Protein AF-A0A2D2C293-F1 (afdb_monomer)

Sequence (187 aa):
MIIPPTYPVLEALVGDHFNEGIYRLEKLCKAFVASNPGWDEILKTSDKRLFHYRVVALARWVSRAQNQSNRLIQLQNRACKWWIYKSGVECPSHSALDGIAVPSEHPFWLTHSPPNAWYCDCQVYGADTPAGIRRLGGTLDKELPATWSEIDPSTGHISYLEPGFARQGHPDFKTCLGALVRGVADQ

Solvent-accessible surface area (backbone atoms only — not comparable to full-atom values): 10519 Å² total; per-residue (Å²): 137,81,81,63,90,64,49,68,59,54,50,48,55,43,66,76,30,52,86,72,39,69,72,54,40,50,53,52,51,50,54,49,37,77,76,35,88,75,37,49,83,76,44,33,73,89,42,66,66,58,22,51,51,49,52,49,51,51,29,49,39,47,50,41,56,51,52,33,53,54,46,51,52,53,44,61,76,65,62,36,57,26,33,25,36,39,48,35,84,74,35,69,76,36,51,81,49,41,17,34,32,46,51,58,85,39,72,63,56,48,39,71,33,54,45,32,41,87,63,37,59,44,48,78,45,69,26,82,44,76,68,47,31,47,75,74,56,20,34,80,85,48,74,75,60,89,52,57,84,39,58,42,87,89,78,69,37,44,49,77,40,41,92,58,12,52,62,69,34,59,69,52,72,70,53,46,55,54,31,54,75,71,50,64,66,74,116

Foldseek 3Di:
DDDDPCVVVLLVLLLVCLPVDLVVSLVVVVVVPVVDPPCCLLQVNVPPVSNSVSSNLLSLQSVFLVVLVVQLVVQVVVQFQKKFKAFDDVQPQCPLRHQAIDGPPDCLCQWPRDPQDSNGPIDMDGHHDPVRSVVVRHDPPDDRDPQQQPQDPVPRDRRSHDPQRTRSGHDDSVVSSVCSSVCVSVD

Mean predicted aligned error: 4.55 Å

Secondary structure (DSSP, 8-state):
-PPPTTHHHHHHHHHHHTTS-HHHHHHHHHHHHHHSTTTHHHH-TTSHHHHHHHHHHHHHHHHHHHHHHHHHHHHHHHT-SEEEEE--SS-GGGGGGTTBEEETTSTHHHH-SSP-STT---EEEEESSHHHHHHTT-BTT-PPPTTTT-B-TTT-PBTT--TT--TT----HHHHHHHHHTTGGG-

Organism: NCBI:txid147645

pLDDT: mean 91.11, std 7.64, range [45.03, 98.5]

Structure (mmCIF, N/CA/C/O backbone):
data_AF-A0A2D2C293-F1
#
_entry.id   AF-A0A2D2C293-F1
#
loop_
_atom_site.group_PDB
_atom_site.id
_atom_site.type_symbol
_atom_site.label_atom_id
_atom_site.label_alt_id
_atom_site.label_comp_id
_atom_site.label_asym_id
_atom_site.label_entity_id
_atom_site.label_seq_id
_atom_site.pdbx_PDB_ins_code
_atom_site.Cartn_x
_atom_site.Cartn_y
_atom_site.Cartn_z
_atom_site.occupancy
_atom_site.B_iso_or_equiv
_atom_site.auth_seq_id
_atom_site.auth_comp_id
_atom_site.auth_asym_id
_atom_site.auth_atom_id
_atom_site.pdbx_PDB_model_num
ATOM 1 N N . MET A 1 1 ? -22.901 -2.965 9.177 1.00 68.00 1 MET A N 1
ATOM 2 C CA . MET A 1 1 ? -22.081 -2.250 10.179 1.00 68.00 1 MET A CA 1
ATOM 3 C C . MET A 1 1 ? -21.787 -0.852 9.654 1.00 68.00 1 MET A C 1
ATOM 5 O O . MET A 1 1 ? -21.464 -0.733 8.478 1.00 68.00 1 MET A O 1
ATOM 9 N N . ILE A 1 2 ? -21.930 0.179 10.487 1.00 86.62 2 ILE A N 1
ATOM 10 C CA . ILE A 1 2 ? -21.677 1.578 10.115 1.00 86.62 2 ILE A CA 1
ATOM 11 C C . ILE A 1 2 ? -20.289 1.964 10.636 1.00 86.62 2 ILE A C 1
ATOM 13 O O . ILE A 1 2 ? -20.013 1.773 11.816 1.00 86.62 2 ILE A O 1
ATOM 17 N N . ILE A 1 3 ? -19.419 2.483 9.765 1.00 92.56 3 ILE A N 1
ATOM 18 C CA . ILE A 1 3 ? -18.118 3.032 10.176 1.00 92.56 3 ILE A CA 1
ATOM 19 C C . ILE A 1 3 ? -18.367 4.380 10.873 1.00 92.56 3 ILE A C 1
ATOM 21 O O . ILE A 1 3 ? -19.012 5.236 10.257 1.00 92.56 3 ILE A O 1
ATOM 25 N N . PRO A 1 4 ? -17.884 4.595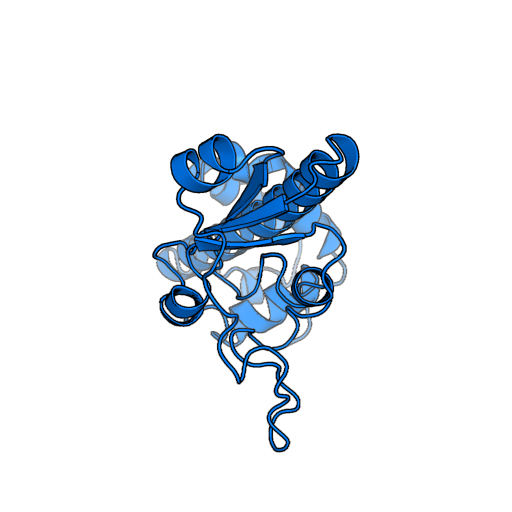 12.114 1.00 94.62 4 PRO A N 1
ATOM 26 C CA . PRO A 1 4 ? -18.068 5.855 12.823 1.00 94.62 4 PRO A CA 1
ATOM 27 C C . PRO A 1 4 ? -17.532 7.058 12.028 1.00 94.62 4 PRO A C 1
ATOM 29 O O . PRO A 1 4 ? -16.491 6.947 11.377 1.00 94.62 4 PRO A O 1
ATOM 32 N N . PRO A 1 5 ? -18.184 8.234 12.103 1.00 94.31 5 PRO A N 1
ATOM 33 C CA . PRO A 1 5 ? -17.757 9.428 11.368 1.00 94.31 5 PRO A CA 1
ATOM 34 C C . PRO A 1 5 ? -16.390 9.961 11.819 1.00 94.31 5 PRO A C 1
ATOM 36 O O . PRO A 1 5 ? -15.766 10.722 11.090 1.00 94.31 5 PRO A O 1
ATOM 39 N N . THR A 1 6 ? -15.890 9.532 12.983 1.00 95.62 6 THR A N 1
ATOM 40 C CA . THR A 1 6 ? -14.548 9.867 13.480 1.00 95.62 6 THR A CA 1
ATOM 41 C C . THR A 1 6 ? -13.425 9.051 12.827 1.00 95.62 6 THR A C 1
ATOM 43 O O . THR A 1 6 ? -12.279 9.149 13.258 1.00 95.62 6 THR A O 1
ATOM 46 N N . TYR A 1 7 ? -13.700 8.271 11.770 1.00 95.75 7 TYR A N 1
ATOM 47 C CA . TYR A 1 7 ? -12.672 7.481 11.074 1.00 95.75 7 TYR A CA 1
ATOM 48 C C . TYR A 1 7 ? -11.475 8.285 10.550 1.00 95.75 7 TYR A C 1
ATOM 50 O O . TYR A 1 7 ? -10.381 7.726 10.616 1.00 95.75 7 TYR A O 1
ATOM 58 N N . PRO A 1 8 ? -11.600 9.560 10.116 1.00 96.44 8 PRO A N 1
ATOM 59 C CA . PRO A 1 8 ? -10.432 10.324 9.681 1.00 96.44 8 PRO A CA 1
ATOM 60 C C . PRO A 1 8 ? -9.416 10.541 10.811 1.00 96.44 8 PRO A C 1
ATOM 62 O O . PRO A 1 8 ? -8.224 10.668 10.561 1.00 96.44 8 PRO A O 1
ATOM 65 N N . VAL A 1 9 ? -9.866 10.540 12.073 1.00 97.00 9 VAL A N 1
ATOM 66 C CA . VAL A 1 9 ? -8.976 10.651 13.239 1.00 97.00 9 VAL A CA 1
ATOM 67 C C . VAL A 1 9 ? -8.181 9.360 13.439 1.00 97.00 9 VAL A C 1
ATOM 69 O O . VAL A 1 9 ? -6.991 9.418 13.738 1.00 97.00 9 VAL A O 1
ATOM 72 N N . LEU A 1 10 ? -8.810 8.193 13.244 1.00 97.38 10 LEU A N 1
ATOM 73 C CA . LEU A 1 10 ? -8.093 6.915 13.278 1.00 97.38 10 LEU A CA 1
ATOM 74 C C . LEU A 1 10 ? -7.132 6.783 12.092 1.00 97.38 10 LEU A C 1
ATOM 76 O O . LEU A 1 10 ? -6.026 6.287 12.270 1.00 97.38 10 LEU A O 1
ATOM 80 N N . GLU A 1 11 ? -7.543 7.227 10.903 1.00 96.00 11 GLU A N 1
ATOM 81 C CA . GLU A 1 11 ? -6.700 7.249 9.705 1.00 96.00 11 GLU A CA 1
ATOM 82 C C . GLU A 1 11 ? -5.418 8.047 9.944 1.00 96.00 11 GLU A C 1
ATOM 84 O O . GLU A 1 11 ? -4.329 7.514 9.739 1.00 96.00 11 GLU A O 1
ATOM 89 N N . ALA A 1 12 ? -5.544 9.276 10.458 1.00 96.06 12 ALA A N 1
ATOM 90 C CA . ALA A 1 12 ? -4.403 10.108 10.826 1.00 96.06 12 ALA A CA 1
ATOM 91 C C . ALA A 1 12 ? -3.530 9.434 11.896 1.00 96.06 12 ALA A C 1
ATOM 93 O O . ALA A 1 12 ? -2.328 9.294 11.708 1.00 96.06 12 ALA A O 1
ATOM 94 N N . LEU A 1 13 ? -4.131 8.910 12.972 1.00 97.81 13 LEU A N 1
ATOM 95 C CA . LEU A 1 13 ? -3.400 8.218 14.040 1.00 97.81 13 LEU A CA 1
ATOM 96 C C . LEU A 1 13 ? -2.589 7.026 13.512 1.00 97.81 13 LEU A C 1
ATOM 98 O O . LEU A 1 13 ? -1.434 6.845 13.894 1.00 97.81 13 LEU A O 1
ATOM 102 N N . VAL A 1 14 ? -3.175 6.195 12.647 1.00 97.06 14 VAL A N 1
ATOM 103 C CA . VAL A 1 14 ? -2.458 5.062 12.046 1.00 97.06 14 VAL A CA 1
ATOM 104 C C . VAL A 1 14 ? -1.379 5.566 11.088 1.00 97.06 14 VAL A C 1
ATOM 106 O O . VAL A 1 14 ? -0.261 5.059 11.131 1.00 97.06 14 VAL A O 1
ATOM 109 N N . GLY A 1 15 ? -1.681 6.567 10.259 1.00 94.56 15 GLY A N 1
ATOM 110 C CA . GLY A 1 15 ? -0.742 7.143 9.296 1.00 94.56 15 GLY A CA 1
ATOM 111 C C . GLY A 1 15 ? 0.457 7.852 9.910 1.00 94.56 15 GLY A C 1
ATOM 112 O O . GLY A 1 15 ? 1.542 7.771 9.342 1.00 94.56 15 GLY A O 1
ATOM 113 N N . ASP A 1 16 ? 0.300 8.461 11.078 1.00 95.69 16 ASP A N 1
ATOM 114 C CA . ASP A 1 16 ? 1.385 9.165 11.762 1.00 95.69 16 ASP A CA 1
ATOM 115 C C . ASP A 1 16 ? 2.282 8.210 12.562 1.00 95.69 16 ASP A C 1
ATOM 117 O O . ASP A 1 16 ? 3.448 8.513 12.806 1.00 95.69 16 ASP A O 1
ATOM 121 N N . HIS A 1 17 ? 1.758 7.043 12.962 1.00 96.62 17 HIS A N 1
ATOM 122 C CA . HIS A 1 17 ? 2.421 6.171 13.937 1.00 96.62 17 HIS A CA 1
ATOM 123 C C . HIS A 1 17 ? 2.672 4.725 13.469 1.00 96.62 17 HIS A C 1
ATOM 125 O O . HIS A 1 17 ? 3.209 3.926 14.243 1.00 96.62 17 HIS A O 1
ATOM 131 N N . PHE A 1 18 ? 2.337 4.342 12.227 1.00 93.88 18 PHE A N 1
ATOM 132 C CA . PHE A 1 18 ? 2.549 2.963 11.737 1.00 93.88 18 PHE A CA 1
ATOM 133 C C . PHE A 1 18 ? 4.023 2.518 11.762 1.00 93.88 18 PHE A C 1
ATOM 135 O O . PHE A 1 18 ? 4.303 1.321 11.837 1.00 93.88 18 PHE A O 1
ATOM 142 N N . ASN A 1 19 ? 4.965 3.462 11.705 1.00 91.50 19 ASN A N 1
ATOM 143 C CA . ASN A 1 19 ? 6.410 3.222 11.710 1.00 91.50 19 ASN A CA 1
ATOM 144 C C . ASN A 1 19 ? 7.055 3.336 13.109 1.00 91.50 19 ASN A C 1
ATOM 146 O O . ASN A 1 19 ? 8.248 3.078 13.245 1.00 91.50 19 ASN A O 1
ATOM 150 N N . GLU A 1 20 ? 6.289 3.659 14.157 1.00 94.94 20 GLU A N 1
ATOM 151 C CA . GLU A 1 20 ? 6.792 3.814 15.535 1.00 94.94 20 GLU A CA 1
ATOM 152 C C . GLU A 1 20 ? 6.763 2.506 16.354 1.00 94.94 20 GLU A C 1
ATOM 154 O O . GLU A 1 20 ? 7.055 2.491 17.554 1.00 94.94 20 GLU A O 1
ATOM 159 N N . GLY A 1 21 ? 6.408 1.392 15.708 1.00 94.50 21 GLY A N 1
ATOM 160 C CA . GLY A 1 21 ? 6.330 0.059 16.301 1.00 94.50 21 GLY A CA 1
ATOM 161 C C . GLY A 1 21 ? 4.909 -0.351 16.699 1.00 94.50 21 GLY A C 1
ATOM 162 O O . GLY A 1 21 ? 4.137 0.420 17.271 1.00 94.50 21 GLY A O 1
ATOM 163 N N . ILE A 1 22 ? 4.572 -1.620 16.439 1.00 96.19 22 ILE A N 1
ATOM 164 C CA . ILE A 1 22 ? 3.189 -2.114 16.542 1.00 96.19 22 ILE A CA 1
ATOM 165 C C . ILE A 1 22 ? 2.601 -1.999 17.953 1.00 96.19 22 ILE A C 1
ATOM 167 O O . ILE A 1 22 ? 1.447 -1.619 18.108 1.00 96.19 22 ILE A O 1
ATOM 171 N N . TYR A 1 23 ? 3.400 -2.243 18.995 1.00 96.62 23 TYR A N 1
ATOM 172 C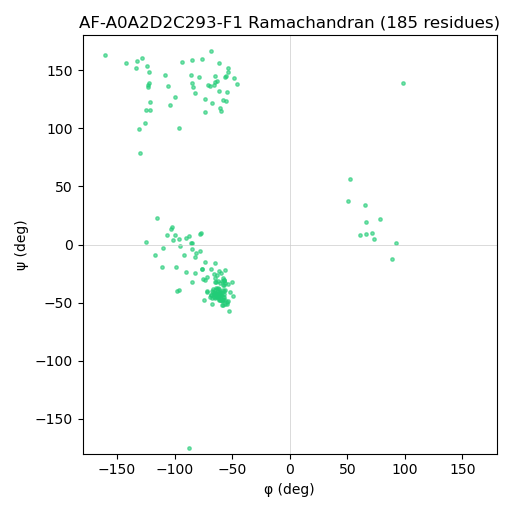 CA . TYR A 1 23 ? 2.945 -2.136 20.385 1.00 96.62 23 TYR A CA 1
ATOM 173 C C . TYR A 1 23 ? 2.546 -0.702 20.761 1.00 96.62 23 TYR A C 1
ATOM 175 O O . TYR A 1 23 ? 1.580 -0.478 21.496 1.00 96.62 23 TYR A O 1
ATOM 183 N N . ARG A 1 24 ? 3.280 0.289 20.245 1.00 97.75 24 ARG A N 1
ATOM 184 C CA . ARG A 1 24 ? 2.963 1.699 20.467 1.00 97.75 24 ARG A CA 1
ATOM 185 C C . ARG A 1 24 ? 1.677 2.077 19.744 1.00 97.75 24 ARG A C 1
ATOM 187 O O . ARG A 1 24 ? 0.800 2.669 20.372 1.00 97.75 24 ARG A O 1
ATOM 194 N N . LEU A 1 25 ? 1.530 1.660 18.488 1.00 98.19 25 LEU A N 1
ATOM 195 C CA . LEU A 1 25 ? 0.302 1.874 17.729 1.00 98.19 25 LEU A CA 1
ATOM 196 C C . LEU A 1 25 ? -0.911 1.219 18.409 1.00 98.19 25 LEU A C 1
ATOM 198 O O . LEU A 1 25 ? -1.944 1.858 18.569 1.00 98.19 25 LEU A O 1
ATOM 202 N N . GLU A 1 26 ? -0.782 -0.011 18.905 1.00 98.38 26 GLU A N 1
ATOM 203 C CA . GLU A 1 26 ? -1.831 -0.677 19.683 1.00 98.38 26 GLU A CA 1
ATOM 204 C C . GLU A 1 26 ? -2.252 0.120 20.924 1.00 98.38 26 GLU A C 1
ATOM 206 O O . GLU A 1 26 ? -3.444 0.229 21.222 1.00 98.38 26 GLU A O 1
ATOM 211 N N . LYS A 1 27 ? -1.292 0.694 21.660 1.00 98.38 27 LYS A N 1
ATOM 212 C CA . LYS A 1 27 ? -1.588 1.537 22.826 1.00 98.38 27 LYS A CA 1
ATOM 213 C C . LYS A 1 27 ? -2.380 2.784 22.424 1.00 98.38 27 LYS A C 1
ATOM 215 O O . LYS A 1 27 ? -3.343 3.131 23.108 1.00 98.38 27 LYS A O 1
ATOM 220 N N . LEU A 1 28 ? -2.000 3.428 21.321 1.00 98.50 28 LEU A N 1
ATOM 221 C CA . LEU A 1 28 ? -2.695 4.599 20.783 1.00 98.50 28 LEU A CA 1
ATOM 222 C C . LEU A 1 28 ? -4.107 4.242 20.304 1.00 98.50 28 LEU A C 1
ATOM 224 O O . LEU A 1 28 ? -5.063 4.914 20.681 1.00 98.50 28 LEU A O 1
ATOM 228 N N . CYS A 1 29 ? -4.267 3.134 19.579 1.00 98.25 29 CYS A N 1
ATOM 229 C CA . CYS A 1 29 ? -5.569 2.627 19.150 1.00 98.25 29 CYS A CA 1
ATOM 230 C C . CYS A 1 29 ? -6.486 2.301 20.341 1.00 98.25 29 CYS A C 1
ATOM 232 O O . CYS A 1 29 ? -7.669 2.622 20.301 1.00 98.25 29 CYS A O 1
ATOM 234 N N . LYS A 1 30 ? -5.964 1.720 21.431 1.00 98.25 30 LYS A N 1
ATOM 235 C CA . LYS A 1 30 ? -6.749 1.489 22.661 1.00 98.25 30 LYS A CA 1
ATOM 236 C C . LYS A 1 30 ? -7.224 2.792 23.297 1.00 98.25 30 LYS A C 1
ATOM 238 O O . LYS A 1 30 ? -8.391 2.891 23.667 1.00 98.25 30 LYS A O 1
ATOM 243 N N . ALA A 1 31 ? -6.341 3.786 23.411 1.00 98.25 31 ALA A N 1
ATOM 244 C CA . ALA A 1 31 ? -6.710 5.103 23.927 1.00 98.25 31 ALA A CA 1
ATOM 245 C C . ALA A 1 31 ? -7.774 5.769 23.039 1.00 98.25 31 ALA A C 1
ATOM 247 O O . ALA A 1 31 ? -8.766 6.288 23.544 1.00 98.25 31 ALA A O 1
ATOM 248 N N . PHE A 1 32 ? -7.616 5.669 21.718 1.00 98.31 32 PHE A N 1
ATOM 249 C CA . PHE A 1 32 ? -8.592 6.152 20.752 1.00 98.31 32 PHE A CA 1
ATOM 250 C C . PHE A 1 32 ? -9.963 5.483 20.929 1.00 98.31 32 PHE A C 1
ATOM 252 O O . PHE A 1 32 ? -10.962 6.191 21.026 1.00 98.31 32 PHE A O 1
ATOM 259 N N . VAL A 1 33 ? -10.024 4.150 21.038 1.00 97.88 33 VAL A N 1
ATOM 260 C CA . VAL A 1 33 ? -11.284 3.415 21.263 1.00 97.88 33 VAL A CA 1
ATOM 261 C C . VAL A 1 33 ? -11.951 3.842 22.572 1.00 97.88 33 VAL A C 1
ATOM 263 O O . VAL A 1 33 ? -13.158 4.061 22.591 1.00 97.88 33 VAL A O 1
ATOM 266 N N . ALA A 1 34 ? -11.181 4.024 23.650 1.00 97.00 34 ALA A N 1
ATOM 267 C CA . ALA A 1 34 ? -11.715 4.468 24.939 1.00 97.00 34 ALA A CA 1
ATOM 268 C C . ALA A 1 34 ? -12.348 5.872 24.874 1.00 97.00 34 ALA A C 1
ATOM 270 O O . ALA A 1 34 ? -13.306 6.150 25.593 1.00 97.00 34 ALA A O 1
ATOM 271 N N . SER A 1 35 ? -11.836 6.749 24.005 1.00 97.00 35 SER A N 1
ATOM 272 C CA . SER A 1 35 ? -12.346 8.112 23.810 1.00 97.00 35 SER A CA 1
ATOM 273 C C . SER A 1 35 ? -13.404 8.243 22.708 1.00 97.00 35 SER A C 1
ATOM 275 O O . SER A 1 35 ? -14.009 9.305 22.587 1.00 97.00 35 SER A O 1
ATOM 277 N N . ASN A 1 36 ? -13.644 7.202 21.902 1.00 96.19 36 ASN A N 1
ATOM 278 C CA . ASN A 1 36 ? -14.542 7.260 20.747 1.00 96.19 36 ASN A CA 1
ATOM 279 C C . ASN A 1 36 ? -15.537 6.078 20.759 1.00 96.19 36 ASN A C 1
ATOM 281 O O . ASN A 1 36 ? -15.196 4.976 20.316 1.00 96.19 36 ASN A O 1
ATOM 285 N N . PRO A 1 37 ? -16.788 6.288 21.216 1.00 92.31 37 PRO A N 1
ATOM 286 C CA . PRO A 1 37 ? -17.818 5.251 21.224 1.00 92.31 37 PRO A CA 1
ATOM 287 C C . PRO A 1 37 ? -18.061 4.619 19.844 1.00 92.31 37 PRO A C 1
ATOM 289 O O . PRO A 1 37 ? -18.004 5.289 18.814 1.00 92.31 37 PRO A O 1
ATOM 292 N N . GLY A 1 38 ? -18.356 3.317 19.828 1.00 92.56 38 GLY A N 1
ATOM 293 C CA . GLY A 1 38 ? -18.641 2.546 18.609 1.00 92.56 38 GLY A CA 1
ATOM 294 C C . GLY A 1 38 ? -17.415 1.925 17.927 1.00 92.56 38 GLY A C 1
ATOM 295 O O . GLY A 1 38 ? -17.575 1.032 17.098 1.00 92.56 38 GLY A O 1
ATOM 296 N N . TRP A 1 39 ? -16.192 2.317 18.299 1.00 96.00 39 TRP A N 1
ATOM 297 C CA . TRP A 1 39 ? -14.977 1.751 17.702 1.00 96.00 39 TRP A CA 1
ATOM 298 C C . TRP A 1 39 ? -14.610 0.359 18.195 1.00 96.00 39 TRP A C 1
ATOM 300 O O . TRP A 1 39 ? -13.911 -0.362 17.484 1.00 96.00 39 TRP A O 1
ATOM 310 N N . ASP A 1 40 ? -15.103 -0.061 19.358 1.00 94.94 40 ASP A N 1
ATOM 311 C CA . ASP A 1 40 ? -14.835 -1.414 19.849 1.00 94.94 40 ASP A CA 1
ATOM 312 C C . ASP A 1 40 ? -15.484 -2.495 18.964 1.00 94.94 40 ASP A C 1
ATOM 314 O O . ASP A 1 40 ? -14.936 -3.580 18.803 1.00 94.94 40 ASP A O 1
ATOM 318 N N . GLU A 1 41 ? -16.567 -2.177 18.247 1.00 92.31 41 GLU A N 1
ATOM 319 C CA . GLU A 1 41 ? -17.137 -3.085 17.241 1.00 92.31 41 GLU A CA 1
ATOM 320 C C . GLU A 1 41 ? -16.191 -3.325 16.052 1.00 92.31 41 GLU A C 1
ATOM 322 O O . GLU A 1 41 ? -16.187 -4.401 15.443 1.00 92.31 41 GLU A O 1
ATOM 327 N N . ILE A 1 42 ? -15.339 -2.342 15.754 1.00 94.25 42 ILE A N 1
ATOM 328 C CA . ILE A 1 42 ? -14.401 -2.374 14.631 1.00 94.25 42 ILE A CA 1
ATOM 329 C C . ILE A 1 42 ? -13.017 -2.829 15.056 1.00 94.25 42 ILE A C 1
ATOM 331 O O . ILE A 1 42 ? -12.402 -3.567 14.307 1.00 94.25 42 ILE A O 1
ATOM 335 N N . LEU A 1 43 ? -12.495 -2.445 16.217 1.00 95.56 43 LEU A N 1
ATOM 336 C CA . LEU A 1 43 ? -11.148 -2.852 16.635 1.00 95.56 43 LEU A CA 1
ATOM 337 C C . LEU A 1 43 ? -11.155 -4.035 17.607 1.00 95.56 43 LEU A C 1
ATOM 339 O O . LEU A 1 43 ? -10.155 -4.739 17.671 1.00 95.56 43 LEU A O 1
ATOM 343 N N . LYS A 1 44 ? -12.278 -4.320 18.278 1.00 95.44 44 LYS A N 1
ATOM 344 C CA . LYS A 1 44 ? -12.469 -5.464 19.188 1.00 95.44 44 LYS A CA 1
ATOM 345 C C . LYS A 1 44 ? -11.382 -5.543 20.256 1.00 95.44 44 LYS A C 1
ATOM 347 O O . LYS A 1 44 ? -10.712 -6.559 20.397 1.00 95.44 44 LYS A O 1
ATOM 352 N N . THR A 1 45 ? -11.210 -4.467 21.025 1.00 96.25 45 THR A N 1
ATOM 353 C CA . THR A 1 45 ? -10.124 -4.328 22.012 1.00 96.25 45 THR A CA 1
ATOM 354 C C . THR A 1 45 ? -10.159 -5.383 23.120 1.00 96.25 45 THR A C 1
ATOM 356 O O . THR A 1 45 ? -9.114 -5.674 23.709 1.00 96.25 45 THR A O 1
ATOM 359 N N . SER A 1 46 ? -11.325 -5.987 23.376 1.00 94.94 46 SER A N 1
ATOM 360 C CA . SER A 1 46 ? -11.496 -7.107 24.307 1.00 94.94 46 SER A CA 1
ATOM 361 C C . SER A 1 46 ? -10.910 -8.430 23.794 1.00 94.94 46 SER A C 1
ATOM 363 O O . SER A 1 46 ? -10.504 -9.267 24.597 1.00 94.94 46 SER A O 1
ATOM 365 N N . ASP A 1 47 ? -10.838 -8.632 22.474 1.00 96.44 47 ASP A N 1
ATOM 366 C CA . ASP A 1 47 ? -10.188 -9.787 21.855 1.00 96.44 47 ASP A CA 1
ATOM 367 C C . ASP A 1 47 ? -8.761 -9.406 21.461 1.00 96.44 47 ASP A C 1
ATOM 369 O O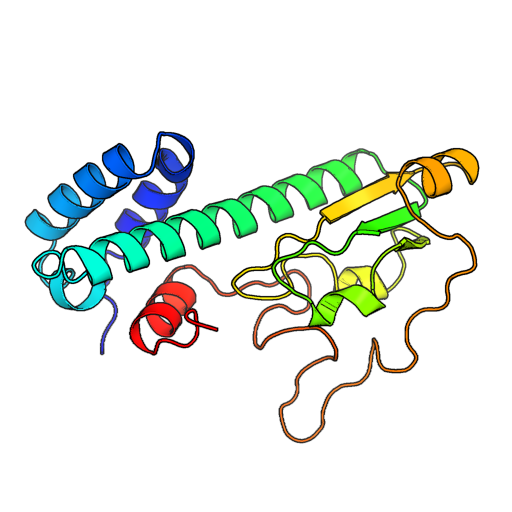 . ASP A 1 47 ? -8.512 -8.788 20.428 1.00 96.44 47 ASP A O 1
ATOM 373 N N . LYS A 1 48 ? -7.790 -9.806 22.287 1.00 95.56 48 LYS A N 1
ATOM 374 C CA . LYS A 1 48 ? -6.377 -9.466 22.077 1.00 95.56 48 LYS A CA 1
ATOM 375 C C . LYS A 1 48 ? -5.855 -9.899 20.701 1.00 95.56 48 LYS A C 1
ATOM 377 O O . LYS A 1 48 ? -5.051 -9.173 20.118 1.00 95.56 48 LYS A O 1
ATOM 382 N N . ARG A 1 49 ? -6.262 -11.072 20.201 1.00 95.31 49 ARG A N 1
ATOM 383 C CA . ARG A 1 49 ? -5.751 -11.612 18.933 1.00 95.31 49 ARG A CA 1
ATOM 384 C C . ARG A 1 49 ? -6.352 -10.849 17.762 1.00 95.31 49 ARG A C 1
ATOM 386 O O . ARG A 1 49 ? -5.611 -10.429 16.876 1.00 95.31 49 ARG A O 1
ATOM 393 N N . LEU A 1 50 ? -7.668 -10.652 17.779 1.00 93.94 50 LEU A N 1
ATOM 394 C CA . LEU A 1 50 ? -8.366 -9.924 16.726 1.00 93.94 50 LEU A CA 1
ATOM 395 C C . LEU A 1 50 ? -7.965 -8.447 16.706 1.00 93.94 50 LEU A C 1
ATOM 397 O O . LEU A 1 50 ? -7.715 -7.901 15.637 1.00 93.94 50 LEU A O 1
ATOM 401 N N . PHE A 1 51 ? -7.819 -7.821 17.873 1.00 96.50 51 PHE A N 1
ATOM 402 C CA . PHE A 1 51 ? -7.324 -6.453 17.991 1.00 96.50 51 PHE A CA 1
ATOM 403 C C . PHE A 1 51 ? -5.927 -6.294 17.389 1.00 96.50 51 PHE A C 1
ATOM 405 O O . PHE A 1 51 ? -5.730 -5.433 16.534 1.00 96.50 51 PHE A O 1
ATOM 412 N N . HIS A 1 52 ? -4.978 -7.150 17.785 1.00 96.19 52 HIS A N 1
ATOM 413 C CA . HIS A 1 52 ? -3.621 -7.140 17.233 1.00 96.19 52 HIS A CA 1
ATOM 414 C C . HIS A 1 52 ? -3.645 -7.258 15.709 1.00 96.19 52 HIS A C 1
ATOM 416 O O . HIS A 1 52 ? -3.077 -6.427 15.003 1.00 96.19 52 HIS A O 1
ATOM 422 N N . TYR A 1 53 ? -4.361 -8.265 15.206 1.00 93.69 53 TYR A N 1
ATOM 423 C CA . TYR A 1 53 ? -4.518 -8.494 13.777 1.00 93.69 53 TYR A CA 1
ATOM 424 C C . TYR A 1 53 ? -5.052 -7.253 13.050 1.00 93.69 53 TYR A C 1
ATOM 426 O O . TYR A 1 53 ? -4.460 -6.807 12.070 1.00 93.69 53 TYR A O 1
ATOM 434 N N . ARG A 1 54 ? -6.125 -6.645 13.566 1.00 94.62 54 ARG A N 1
ATOM 435 C CA . ARG A 1 54 ? -6.760 -5.470 12.959 1.00 94.62 54 ARG A CA 1
ATOM 436 C C . ARG A 1 54 ? -5.844 -4.253 12.942 1.00 94.62 54 ARG A C 1
ATOM 438 O O . ARG A 1 54 ? -5.769 -3.565 11.928 1.00 94.62 54 ARG A O 1
ATOM 445 N N . VAL A 1 55 ? -5.105 -4.009 14.022 1.00 95.88 55 VAL A N 1
ATOM 446 C CA . VAL A 1 55 ? -4.121 -2.918 14.069 1.00 95.88 55 VAL A CA 1
ATOM 447 C C . VAL A 1 55 ? -2.974 -3.172 13.087 1.00 95.88 55 VAL A C 1
ATOM 449 O O . VAL A 1 55 ? -2.586 -2.257 12.364 1.00 95.88 55 VAL A O 1
ATOM 452 N N . VAL A 1 56 ? -2.469 -4.407 12.998 1.00 93.75 56 VAL A N 1
ATOM 453 C CA . VAL A 1 56 ? -1.435 -4.786 12.020 1.00 93.75 56 VAL A CA 1
ATOM 454 C C . VAL A 1 56 ? -1.933 -4.607 10.588 1.00 93.75 56 VAL A C 1
ATOM 456 O O . VAL A 1 56 ? -1.201 -4.060 9.765 1.00 93.75 56 VAL A O 1
ATOM 459 N N . ALA A 1 57 ? -3.159 -5.030 10.281 1.00 91.62 57 ALA A N 1
ATOM 460 C CA . ALA A 1 57 ? -3.746 -4.890 8.953 1.00 91.62 57 ALA A CA 1
ATOM 461 C C . ALA A 1 57 ? -3.860 -3.415 8.540 1.00 91.62 57 ALA A C 1
ATOM 463 O O . ALA A 1 57 ? -3.410 -3.053 7.454 1.00 91.62 57 ALA A O 1
ATOM 464 N N . LEU A 1 58 ? -4.360 -2.547 9.429 1.00 93.19 58 LEU A N 1
ATOM 465 C CA . LEU A 1 58 ? -4.439 -1.103 9.177 1.00 93.19 58 LEU A CA 1
ATOM 466 C C . LEU A 1 58 ? -3.054 -0.468 9.009 1.00 93.19 58 LEU A C 1
ATOM 468 O O . LEU A 1 58 ? -2.840 0.308 8.080 1.00 93.19 58 LEU A O 1
ATOM 472 N N . ALA A 1 59 ? -2.097 -0.819 9.870 1.00 93.38 59 ALA A N 1
ATOM 473 C CA . ALA A 1 59 ? -0.731 -0.310 9.783 1.00 93.38 59 ALA A CA 1
ATOM 474 C C . ALA A 1 59 ? -0.056 -0.718 8.467 1.00 93.38 59 ALA A C 1
ATOM 476 O O . ALA A 1 59 ? 0.577 0.105 7.806 1.00 93.38 59 ALA A O 1
ATOM 477 N N . ARG A 1 60 ? -0.207 -1.987 8.067 1.00 90.00 60 ARG A N 1
ATOM 478 C CA . ARG A 1 60 ? 0.298 -2.499 6.789 1.00 90.00 60 ARG A CA 1
ATOM 479 C C . ARG A 1 60 ? -0.353 -1.768 5.625 1.00 90.00 60 ARG A C 1
ATOM 481 O O . ARG A 1 60 ? 0.376 -1.300 4.759 1.00 90.00 60 ARG A O 1
ATOM 488 N N . TRP A 1 61 ? -1.677 -1.623 5.635 1.00 88.88 61 TRP A N 1
ATOM 489 C CA . TRP A 1 61 ? -2.416 -0.907 4.599 1.00 88.88 61 TRP A CA 1
ATOM 490 C C . TRP A 1 61 ? -1.865 0.502 4.375 1.00 88.88 61 TRP A C 1
ATOM 492 O O . TRP A 1 61 ? -1.409 0.829 3.279 1.00 88.88 61 TRP A O 1
ATOM 502 N N . VAL A 1 62 ? -1.841 1.309 5.439 1.00 89.62 62 VAL A N 1
ATOM 503 C CA . VAL A 1 62 ? -1.405 2.706 5.360 1.00 89.62 62 VAL A CA 1
ATOM 504 C C . VAL A 1 62 ? 0.064 2.798 4.959 1.00 89.62 62 VAL A C 1
ATOM 506 O O . VAL A 1 62 ? 0.406 3.579 4.074 1.00 89.62 62 VAL A O 1
ATOM 509 N N . SER A 1 63 ? 0.917 1.935 5.517 1.00 88.94 63 SER A N 1
ATOM 510 C CA . SER A 1 63 ? 2.324 1.842 5.125 1.00 88.94 63 SER A CA 1
ATOM 511 C C . SER A 1 63 ? 2.485 1.573 3.628 1.00 88.94 63 SER A C 1
ATOM 513 O O . SER A 1 63 ? 3.258 2.256 2.959 1.00 88.94 63 SER A O 1
ATOM 515 N N . ARG A 1 64 ? 1.757 0.601 3.062 1.00 86.75 64 ARG A N 1
ATOM 516 C CA . ARG A 1 64 ? 1.851 0.271 1.631 1.00 86.75 64 ARG A CA 1
ATOM 517 C C . ARG A 1 64 ? 1.315 1.407 0.767 1.00 86.75 64 ARG A C 1
ATOM 519 O O . ARG A 1 64 ? 2.040 1.866 -0.109 1.00 86.75 64 ARG A O 1
ATOM 526 N N . ALA A 1 65 ? 0.113 1.901 1.048 1.00 84.44 65 ALA A N 1
ATOM 527 C CA . ALA A 1 65 ? -0.497 3.009 0.316 1.00 84.44 65 ALA A CA 1
ATOM 528 C C . ALA A 1 65 ? 0.422 4.246 0.265 1.00 84.44 65 ALA A C 1
ATOM 530 O O . ALA A 1 65 ? 0.711 4.772 -0.814 1.00 84.44 65 ALA A O 1
ATOM 531 N N . GLN A 1 66 ? 0.966 4.660 1.415 1.00 85.56 66 GLN A N 1
ATOM 532 C CA . GLN A 1 66 ? 1.872 5.807 1.495 1.00 85.56 66 GLN A CA 1
ATOM 533 C C . GLN A 1 66 ? 3.212 5.541 0.800 1.00 85.56 66 GLN A C 1
ATOM 535 O O . GLN A 1 66 ? 3.679 6.376 0.025 1.00 85.56 66 GLN A O 1
ATOM 540 N N . ASN A 1 67 ? 3.838 4.383 1.038 1.00 87.38 67 ASN A N 1
ATOM 541 C CA . ASN A 1 67 ? 5.137 4.062 0.443 1.00 87.38 67 ASN A CA 1
ATOM 542 C C . ASN A 1 67 ? 5.070 4.016 -1.085 1.00 87.38 67 ASN A C 1
ATOM 544 O O . ASN A 1 67 ? 5.975 4.528 -1.744 1.00 87.38 67 ASN A O 1
ATOM 548 N N . GLN A 1 68 ? 4.006 3.444 -1.649 1.00 86.75 68 GLN A N 1
ATOM 549 C CA . GLN A 1 68 ? 3.840 3.367 -3.099 1.00 86.75 68 GLN A CA 1
ATOM 550 C C . GLN A 1 68 ? 3.512 4.720 -3.721 1.00 86.75 68 GLN A C 1
ATOM 552 O O . GLN A 1 68 ? 4.114 5.075 -4.733 1.00 86.75 68 GLN A O 1
ATOM 557 N N . SER A 1 69 ? 2.653 5.519 -3.079 1.00 85.19 69 SER A N 1
ATOM 558 C CA . SER A 1 69 ? 2.379 6.892 -3.520 1.00 85.19 69 SER A CA 1
ATOM 559 C C . SER A 1 69 ? 3.663 7.726 -3.556 1.00 85.19 69 SER A C 1
ATOM 561 O O . SER A 1 69 ? 3.996 8.342 -4.569 1.00 85.19 69 SER A O 1
ATOM 563 N N . ASN A 1 70 ? 4.461 7.661 -2.486 1.00 89.44 70 ASN A N 1
ATOM 564 C CA . ASN A 1 70 ? 5.756 8.336 -2.420 1.00 89.44 70 ASN A CA 1
ATOM 565 C C . ASN A 1 70 ? 6.735 7.801 -3.469 1.00 89.44 70 ASN A C 1
ATOM 567 O O . ASN A 1 70 ? 7.503 8.565 -4.057 1.00 89.44 70 ASN A O 1
ATOM 571 N N . ARG A 1 71 ? 6.721 6.489 -3.724 1.00 91.06 71 ARG A N 1
ATOM 572 C CA . ARG A 1 71 ? 7.584 5.874 -4.729 1.00 91.06 71 ARG A CA 1
ATOM 573 C C . ARG A 1 71 ? 7.231 6.329 -6.141 1.00 91.06 71 ARG A C 1
ATOM 575 O O . ARG A 1 71 ? 8.141 6.635 -6.909 1.00 91.06 71 ARG A O 1
ATOM 582 N N . LEU A 1 72 ? 5.948 6.409 -6.474 1.00 88.75 72 LEU A N 1
ATOM 583 C CA . LEU A 1 72 ? 5.488 6.911 -7.764 1.00 88.75 72 LEU A CA 1
ATOM 584 C C . LEU A 1 72 ? 5.961 8.354 -7.990 1.00 88.75 72 LEU A C 1
ATOM 586 O O . LEU A 1 72 ? 6.562 8.638 -9.025 1.00 88.75 72 LEU A O 1
ATOM 590 N N . ILE A 1 73 ? 5.817 9.221 -6.981 1.00 90.50 73 ILE A N 1
ATOM 591 C CA . ILE A 1 73 ? 6.324 10.603 -7.019 1.00 90.50 73 ILE A CA 1
ATOM 592 C C . ILE A 1 73 ? 7.843 10.627 -7.254 1.00 90.50 73 ILE A C 1
ATOM 594 O O . ILE A 1 73 ? 8.333 11.380 -8.094 1.00 90.50 73 ILE A O 1
ATOM 598 N N . GLN A 1 74 ? 8.615 9.781 -6.560 1.00 92.50 74 GLN A N 1
ATOM 599 C CA . GLN A 1 74 ? 10.068 9.689 -6.772 1.00 92.50 74 GLN A CA 1
ATOM 600 C C . GLN A 1 74 ? 10.427 9.282 -8.208 1.00 92.50 74 GLN A C 1
ATOM 602 O O . GLN A 1 74 ? 11.382 9.814 -8.774 1.00 92.50 74 GLN A O 1
ATOM 607 N N . LEU A 1 75 ? 9.698 8.327 -8.790 1.00 92.94 75 LEU A N 1
ATOM 608 C CA . LEU A 1 75 ? 9.942 7.848 -10.151 1.00 92.94 75 LEU A CA 1
ATOM 609 C C . LEU A 1 75 ? 9.613 8.915 -11.195 1.00 92.94 75 LEU A C 1
ATOM 611 O O . LEU A 1 75 ? 10.413 9.127 -12.107 1.00 92.94 75 LEU A O 1
ATOM 615 N N . GLN A 1 76 ? 8.489 9.612 -11.020 1.00 90.50 76 GLN A N 1
ATOM 616 C CA . GLN A 1 76 ? 8.080 10.738 -11.860 1.00 90.50 76 GLN A CA 1
ATOM 617 C C . GLN A 1 76 ? 9.108 11.873 -11.797 1.00 90.50 76 GLN A C 1
ATOM 619 O O . GLN A 1 76 ? 9.584 12.326 -12.833 1.00 90.50 76 GLN A O 1
ATOM 624 N N . ASN A 1 77 ? 9.546 12.255 -10.593 1.00 94.31 77 ASN A N 1
ATOM 625 C CA . ASN A 1 77 ? 10.555 13.303 -10.404 1.00 94.31 77 ASN A CA 1
ATOM 626 C C . ASN A 1 77 ? 11.919 12.938 -11.001 1.00 94.31 77 ASN A C 1
ATOM 628 O O . ASN A 1 77 ? 12.656 13.813 -11.449 1.00 94.31 77 ASN A O 1
ATOM 632 N N . ARG A 1 78 ? 12.279 11.650 -10.994 1.00 92.75 78 ARG A N 1
ATOM 633 C CA . ARG A 1 78 ? 13.541 11.177 -11.574 1.00 92.75 78 ARG A CA 1
ATOM 634 C C . ARG A 1 78 ? 13.502 11.120 -13.105 1.00 92.75 78 ARG A C 1
ATOM 636 O O . ARG A 1 78 ? 14.568 11.112 -13.712 1.00 92.75 78 ARG A O 1
ATOM 643 N N . ALA A 1 79 ? 12.312 11.062 -13.708 1.00 92.44 79 ALA A N 1
ATOM 644 C CA . ALA A 1 79 ? 12.099 11.006 -15.156 1.00 92.44 79 ALA A CA 1
ATOM 645 C C . ALA A 1 79 ? 12.925 9.910 -15.870 1.00 92.44 79 ALA A C 1
ATOM 647 O O . ALA A 1 79 ? 13.424 10.107 -16.979 1.00 92.44 79 ALA A O 1
ATOM 648 N N . CYS A 1 80 ? 13.094 8.747 -15.225 1.00 94.38 80 CYS A N 1
ATOM 649 C CA . CYS A 1 80 ? 13.791 7.613 -15.837 1.00 94.38 80 CYS A CA 1
ATOM 650 C C . CYS A 1 80 ? 13.026 7.082 -17.052 1.00 94.38 80 CYS A C 1
ATOM 652 O O . CYS A 1 80 ? 11.812 6.907 -16.979 1.00 94.38 80 CYS A O 1
ATOM 654 N N . LYS A 1 81 ? 13.752 6.714 -18.114 1.00 95.75 81 LYS A N 1
ATOM 655 C CA . LYS A 1 81 ? 13.165 6.216 -19.374 1.00 95.75 81 LYS A CA 1
ATOM 656 C C . LYS A 1 81 ? 12.371 4.919 -19.215 1.00 95.75 81 LYS A C 1
ATOM 658 O O . LYS A 1 81 ? 11.366 4.730 -19.893 1.00 95.75 81 LYS A O 1
ATOM 663 N N . TRP A 1 82 ? 12.844 4.017 -18.358 1.00 97.12 82 TRP A N 1
ATOM 664 C CA . TRP A 1 82 ? 12.262 2.695 -18.143 1.00 97.12 82 TRP A CA 1
ATOM 665 C C . TRP A 1 82 ? 11.894 2.512 -16.688 1.00 97.12 82 TRP A C 1
ATOM 667 O O . TRP A 1 82 ? 12.687 2.833 -15.795 1.00 97.12 82 TRP A O 1
ATOM 677 N N . TRP A 1 83 ? 10.722 1.936 -16.460 1.00 97.31 83 TRP A N 1
ATOM 678 C CA . TRP A 1 83 ? 10.319 1.457 -15.149 1.00 97.31 83 TRP A CA 1
ATOM 679 C C . TRP A 1 83 ? 10.334 -0.070 -15.142 1.00 97.31 83 TRP A C 1
ATOM 681 O O . TRP A 1 83 ? 10.082 -0.709 -16.162 1.00 97.31 83 TRP A O 1
ATOM 691 N N . ILE A 1 84 ? 10.691 -0.646 -13.998 1.00 97.69 84 ILE A N 1
ATOM 692 C CA . ILE A 1 84 ? 10.843 -2.083 -13.793 1.00 97.69 84 ILE A CA 1
ATOM 693 C C . ILE A 1 84 ? 9.904 -2.507 -12.674 1.00 97.69 84 ILE A C 1
ATOM 695 O O . ILE A 1 84 ? 10.027 -1.995 -11.559 1.00 97.69 84 ILE A O 1
ATOM 699 N N . TYR A 1 85 ? 9.007 -3.448 -12.961 1.00 96.69 85 TYR A N 1
ATOM 700 C CA . TYR A 1 85 ? 8.129 -4.061 -11.970 1.00 96.69 85 TYR A CA 1
ATOM 701 C C . TYR A 1 85 ? 8.891 -5.165 -11.242 1.00 96.69 85 TYR A C 1
ATOM 703 O O . TYR A 1 85 ? 9.488 -6.031 -11.879 1.00 96.69 85 TYR A O 1
ATOM 711 N N . LYS A 1 86 ? 8.862 -5.166 -9.912 1.00 96.25 86 LYS A N 1
ATOM 712 C CA . LYS A 1 86 ? 9.393 -6.254 -9.090 1.00 96.25 86 LYS A CA 1
ATOM 713 C C . LYS A 1 86 ? 8.288 -6.814 -8.218 1.00 96.25 86 LYS A C 1
ATOM 715 O O . LYS A 1 86 ? 7.752 -6.102 -7.371 1.00 96.25 86 LYS A O 1
ATOM 720 N N . SER A 1 87 ? 7.935 -8.077 -8.439 1.00 95.00 87 SER A N 1
ATOM 721 C CA . SER A 1 87 ? 6.937 -8.745 -7.612 1.00 95.00 87 SER A CA 1
ATOM 722 C C . SER A 1 87 ? 7.517 -9.006 -6.229 1.00 95.00 87 SER A C 1
ATOM 724 O O . SER A 1 87 ? 8.665 -9.440 -6.112 1.00 95.00 87 SER A O 1
ATOM 726 N N . GLY A 1 88 ? 6.726 -8.763 -5.192 1.00 91.06 88 GLY A N 1
ATOM 727 C CA . GLY A 1 88 ? 7.070 -9.214 -3.854 1.00 91.06 88 GLY A CA 1
ATOM 728 C C . GLY A 1 88 ? 6.574 -10.636 -3.586 1.00 91.06 88 GLY A C 1
ATOM 729 O O . GLY A 1 88 ? 6.085 -11.320 -4.490 1.00 91.06 88 GLY A O 1
ATOM 730 N N . VAL A 1 89 ? 6.759 -11.101 -2.355 1.00 86.81 89 VAL A N 1
ATOM 731 C CA . VAL A 1 89 ? 6.498 -12.498 -1.963 1.00 86.81 89 VAL A CA 1
ATOM 732 C C . VAL A 1 89 ? 5.069 -12.711 -1.473 1.00 86.81 89 VAL A C 1
ATOM 734 O O . VAL A 1 89 ? 4.552 -13.820 -1.569 1.00 86.81 89 VAL A O 1
ATOM 737 N N . GLU A 1 90 ? 4.421 -11.648 -0.994 1.00 83.88 90 GLU A N 1
ATOM 738 C CA . GLU A 1 90 ? 3.082 -11.695 -0.393 1.00 83.88 90 GLU A CA 1
ATOM 739 C C . GLU A 1 90 ? 1.959 -11.698 -1.449 1.00 83.88 90 GLU A C 1
ATOM 741 O O . GLU A 1 90 ? 0.793 -11.881 -1.118 1.00 83.88 90 GLU A O 1
ATOM 746 N N . CYS A 1 91 ? 2.280 -11.515 -2.737 1.00 82.69 91 CYS A N 1
ATOM 747 C CA . CYS A 1 91 ? 1.308 -11.583 -3.836 1.00 82.69 91 CYS A CA 1
ATOM 748 C C . CYS A 1 91 ? 1.792 -12.496 -4.975 1.00 82.69 91 CYS A C 1
ATOM 750 O O . CYS A 1 91 ? 2.237 -12.000 -6.017 1.00 82.69 91 CYS A O 1
ATOM 752 N N . PRO A 1 92 ? 1.684 -13.832 -4.826 1.00 83.81 92 PRO A N 1
ATOM 753 C CA . PRO A 1 92 ? 2.138 -14.790 -5.837 1.00 83.81 92 PRO A CA 1
ATOM 754 C C . PRO A 1 92 ? 1.498 -14.593 -7.217 1.00 83.81 92 PRO A C 1
ATOM 756 O O . PRO A 1 92 ? 2.148 -14.835 -8.237 1.00 83.81 92 PRO A O 1
ATOM 759 N N . SER A 1 93 ? 0.256 -14.101 -7.268 1.00 85.06 93 SER A N 1
ATOM 760 C CA . SER A 1 93 ? -0.449 -13.756 -8.510 1.00 85.06 93 SER A CA 1
ATOM 761 C C . SER A 1 93 ? 0.306 -12.723 -9.355 1.00 85.06 93 SER A C 1
ATOM 763 O O . SER A 1 93 ? 0.224 -12.758 -10.580 1.00 85.06 93 SER A O 1
ATOM 765 N N . HIS A 1 94 ? 1.102 -11.844 -8.736 1.00 92.44 94 HIS A N 1
ATOM 766 C CA . HIS A 1 94 ? 1.875 -10.815 -9.435 1.00 92.44 94 HIS A CA 1
ATOM 767 C C . HIS A 1 94 ? 3.232 -11.314 -9.951 1.00 92.44 94 HIS A C 1
ATOM 769 O O . HIS A 1 94 ? 3.933 -10.558 -10.621 1.00 92.44 94 HIS A O 1
ATOM 775 N N . SER A 1 95 ? 3.625 -12.562 -9.676 1.00 93.19 95 SER A N 1
ATOM 776 C CA . SER A 1 95 ? 4.907 -13.125 -10.140 1.00 93.19 95 SER A CA 1
ATOM 777 C C . SER A 1 95 ? 5.052 -13.110 -11.666 1.00 93.19 95 SER A C 1
ATOM 779 O O . SER A 1 95 ? 6.146 -12.897 -12.188 1.00 93.19 95 SER A O 1
ATOM 781 N N . ALA A 1 96 ? 3.940 -13.235 -12.400 1.00 93.06 96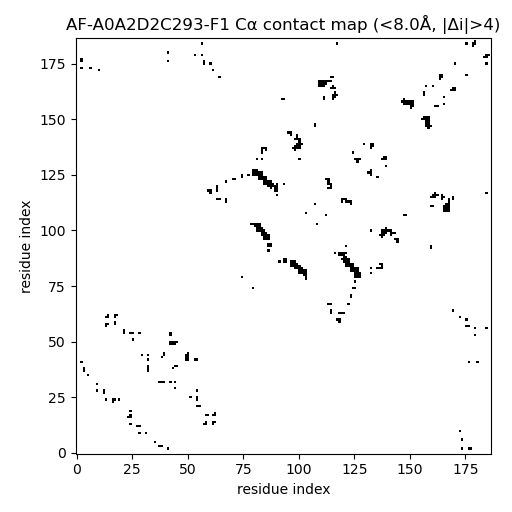 ALA A N 1
ATOM 782 C CA . ALA A 1 96 ? 3.917 -13.088 -13.855 1.00 93.06 96 ALA A CA 1
ATOM 783 C C . ALA A 1 96 ? 4.448 -11.715 -14.309 1.00 93.06 96 ALA A C 1
ATOM 785 O O . ALA A 1 96 ? 5.093 -11.612 -15.357 1.00 93.06 96 ALA A O 1
ATOM 786 N N . LEU A 1 97 ? 4.248 -10.681 -13.485 1.00 95.25 97 LEU A N 1
ATOM 787 C CA . LEU A 1 97 ? 4.676 -9.314 -13.753 1.00 95.25 97 LEU A CA 1
ATOM 788 C C . LEU A 1 97 ? 6.148 -9.049 -13.401 1.00 95.25 97 LEU A C 1
ATOM 790 O O . LEU A 1 97 ? 6.694 -8.011 -13.770 1.00 95.25 97 LEU A O 1
ATOM 794 N N . ASP A 1 98 ? 6.818 -9.971 -12.705 1.00 96.38 98 ASP A N 1
ATOM 795 C CA . ASP A 1 98 ? 8.168 -9.737 -12.196 1.00 96.38 98 ASP A CA 1
ATOM 796 C C . ASP A 1 98 ? 9.187 -9.483 -13.309 1.00 96.38 98 ASP A C 1
ATOM 798 O O . ASP A 1 98 ? 9.263 -10.219 -14.290 1.00 96.38 98 ASP A O 1
ATOM 802 N N . GLY A 1 99 ? 9.993 -8.438 -13.168 1.00 97.00 99 GLY A N 1
ATOM 803 C CA . GLY A 1 99 ? 11.029 -8.089 -14.132 1.00 97.00 99 GLY A CA 1
ATOM 804 C C . GLY A 1 99 ? 10.513 -7.497 -15.446 1.00 97.00 99 GLY A C 1
ATOM 805 O O . GLY A 1 99 ? 11.334 -7.233 -16.326 1.00 97.00 99 GLY A O 1
ATOM 806 N N . ILE A 1 100 ? 9.203 -7.244 -15.591 1.00 97.44 100 ILE A N 1
ATOM 807 C CA . ILE A 1 100 ? 8.678 -6.428 -16.696 1.00 97.44 100 ILE A CA 1
ATOM 808 C C . ILE A 1 100 ? 9.397 -5.082 -16.672 1.00 97.44 100 ILE A C 1
ATOM 810 O O . ILE A 1 100 ? 9.375 -4.381 -15.659 1.00 97.44 100 ILE A O 1
ATOM 814 N N . ALA A 1 101 ? 10.026 -4.727 -17.790 1.00 97.50 101 ALA A N 1
ATOM 815 C CA . ALA A 1 101 ? 10.688 -3.448 -17.980 1.00 97.50 101 ALA A CA 1
ATOM 816 C C . ALA A 1 101 ? 10.135 -2.780 -19.240 1.00 97.50 101 ALA A C 1
ATOM 818 O O . ALA A 1 101 ? 10.469 -3.173 -20.353 1.00 97.50 101 ALA A O 1
ATOM 819 N N . VAL A 1 102 ? 9.292 -1.765 -19.065 1.00 96.75 102 VAL A N 1
ATOM 820 C CA . VAL A 1 102 ? 8.664 -1.023 -20.172 1.00 96.75 102 VAL A CA 1
ATOM 821 C C . VAL A 1 102 ? 8.875 0.482 -19.983 1.00 96.75 102 VAL A C 1
ATOM 823 O O . VAL A 1 102 ? 9.198 0.911 -18.865 1.00 96.75 102 VAL A O 1
ATOM 826 N N . PRO A 1 103 ? 8.743 1.305 -21.043 1.00 96.06 103 PRO A N 1
ATOM 827 C CA . PRO A 1 103 ? 8.910 2.749 -20.921 1.00 96.06 103 PRO A CA 1
ATOM 828 C C . PRO A 1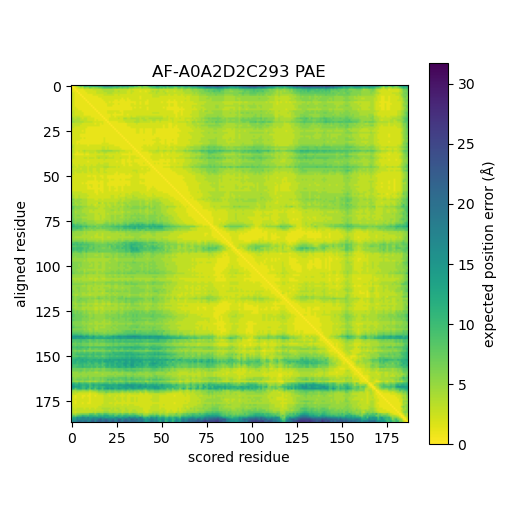 103 ? 8.021 3.335 -19.818 1.00 96.06 103 PRO A C 1
ATOM 830 O O . PRO A 1 103 ? 6.927 2.823 -19.577 1.00 96.06 103 PRO A O 1
ATOM 833 N N . SER A 1 104 ? 8.467 4.404 -19.155 1.00 95.38 104 SER A N 1
ATOM 834 C CA . SER A 1 104 ? 7.708 5.047 -18.065 1.00 95.38 104 SER A CA 1
ATOM 835 C C . SER A 1 104 ? 6.309 5.511 -18.490 1.00 95.38 104 SER A C 1
ATOM 837 O O . SER A 1 104 ? 5.381 5.467 -17.693 1.00 95.38 104 SER A O 1
ATOM 839 N N . GLU A 1 105 ? 6.145 5.884 -19.761 1.00 94.94 105 GLU A N 1
ATOM 840 C CA . GLU A 1 105 ? 4.872 6.324 -20.357 1.00 94.94 105 GLU A CA 1
ATOM 841 C C . GLU A 1 105 ? 3.989 5.165 -20.860 1.00 94.94 105 GLU A C 1
ATOM 843 O O . GLU A 1 105 ? 2.934 5.384 -21.455 1.00 94.94 105 GLU A O 1
ATOM 848 N N . HIS A 1 106 ? 4.418 3.910 -20.689 1.00 95.12 106 HIS A N 1
ATOM 849 C CA . HIS A 1 106 ? 3.665 2.769 -21.200 1.00 95.12 106 HIS A CA 1
ATOM 850 C C . HIS A 1 106 ? 2.310 2.624 -20.470 1.00 95.12 106 HIS A C 1
ATOM 852 O O . HIS A 1 106 ? 2.286 2.672 -19.236 1.00 95.12 106 HIS A O 1
ATOM 858 N N . PRO A 1 107 ? 1.189 2.338 -21.174 1.00 93.56 107 PRO A N 1
ATOM 859 C CA . PRO A 1 107 ? -0.144 2.220 -20.564 1.00 93.56 107 PRO A CA 1
ATOM 860 C C . PRO A 1 107 ? -0.257 1.199 -19.423 1.00 93.56 107 PRO A C 1
ATOM 862 O O . PRO A 1 107 ? -1.137 1.320 -18.576 1.00 93.56 107 PRO A O 1
ATOM 865 N N . PHE A 1 108 ? 0.651 0.222 -19.369 1.00 93.94 108 PHE A N 1
ATOM 866 C CA . PHE A 1 108 ? 0.799 -0.715 -18.247 1.00 93.94 108 PHE A CA 1
ATOM 867 C C . PHE A 1 108 ? 0.852 0.002 -16.889 1.00 93.94 108 PHE A C 1
ATOM 869 O O . PHE A 1 108 ? 0.152 -0.396 -15.962 1.00 93.94 108 PHE A O 1
ATOM 876 N N . TRP A 1 109 ? 1.605 1.101 -16.782 1.00 92.62 109 TRP A N 1
ATOM 877 C CA . TRP A 1 109 ? 1.771 1.845 -15.527 1.00 92.62 109 TRP A CA 1
ATOM 878 C C . TRP A 1 109 ? 0.545 2.652 -15.119 1.00 92.62 109 TRP A C 1
ATOM 880 O O . TRP A 1 109 ? 0.441 3.059 -13.958 1.00 92.62 109 TRP A O 1
ATOM 890 N N . LEU A 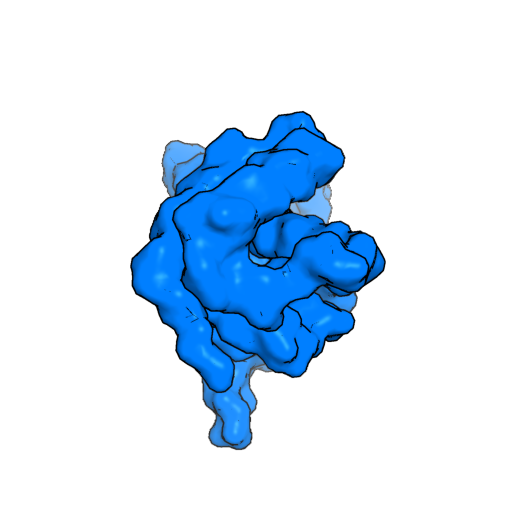1 110 ? -0.403 2.866 -16.036 1.00 89.31 110 LEU A N 1
ATOM 891 C CA . LEU A 1 110 ? -1.680 3.459 -15.671 1.00 89.31 110 LEU A CA 1
ATOM 892 C C . LEU A 1 110 ? -2.417 2.511 -14.739 1.00 89.31 110 LEU A C 1
ATOM 894 O O . LEU A 1 110 ? -2.900 2.956 -13.712 1.00 89.31 110 LEU A O 1
ATOM 898 N N . THR A 1 111 ? -2.468 1.216 -15.048 1.00 90.38 111 THR A N 1
ATOM 899 C CA . THR A 1 111 ? -3.276 0.256 -14.291 1.00 90.38 111 THR A CA 1
ATOM 900 C C . THR A 1 111 ? -2.488 -0.539 -13.259 1.00 90.38 111 THR A C 1
ATOM 902 O O . THR A 1 111 ? -3.003 -0.702 -12.167 1.00 90.38 111 THR A O 1
ATOM 905 N N . HIS A 1 112 ? -1.262 -0.975 -13.553 1.00 92.38 112 HIS A N 1
ATOM 906 C CA . HIS A 1 112 ? -0.527 -1.975 -12.761 1.00 92.38 112 HIS A CA 1
ATOM 907 C C . HIS A 1 112 ? 0.567 -1.388 -11.860 1.00 92.38 112 HIS A C 1
ATOM 909 O O . HIS A 1 112 ? 1.426 -2.127 -11.374 1.00 92.38 112 HIS A O 1
ATOM 915 N N . SER A 1 113 ? 0.582 -0.069 -11.654 1.00 91.38 113 SER A N 1
ATOM 916 C CA . SER A 1 113 ? 1.468 0.538 -10.657 1.00 91.38 113 SER A CA 1
ATOM 917 C C . SER A 1 113 ? 1.010 0.120 -9.254 1.00 91.38 113 SER A C 1
ATOM 919 O O . SER A 1 113 ? -0.125 0.434 -8.902 1.00 91.38 113 SER A O 1
ATOM 921 N N . PRO A 1 114 ? 1.865 -0.536 -8.443 1.00 91.75 114 PRO A N 1
ATOM 922 C CA . PRO A 1 114 ? 1.507 -0.959 -7.094 1.00 91.75 114 PRO A CA 1
ATOM 923 C C . PRO A 1 114 ? 0.974 0.192 -6.218 1.00 91.75 114 PRO A C 1
ATOM 925 O O . PRO A 1 114 ? 1.418 1.330 -6.386 1.00 91.75 114 PRO A O 1
ATOM 928 N N . PRO A 1 115 ? 0.109 -0.098 -5.224 1.00 90.31 115 PRO A N 1
ATOM 929 C CA . PRO A 1 115 ? -0.334 -1.432 -4.816 1.00 90.31 115 PRO A CA 1
ATOM 930 C C . PRO A 1 115 ? -1.413 -2.001 -5.749 1.00 90.31 115 PRO A C 1
ATOM 932 O O . PRO A 1 115 ? -2.291 -1.276 -6.190 1.00 90.31 115 PRO A O 1
ATOM 935 N N . ASN A 1 116 ? -1.369 -3.317 -5.981 1.00 90.06 116 ASN A N 1
ATOM 936 C CA . ASN A 1 116 ? -2.324 -4.041 -6.841 1.00 90.06 116 ASN A CA 1
ATOM 937 C C . ASN A 1 116 ? -3.273 -4.970 -6.044 1.00 90.06 116 ASN A C 1
ATOM 939 O O . ASN A 1 116 ? -4.137 -5.613 -6.629 1.00 90.06 116 ASN A O 1
ATOM 943 N N . ALA A 1 117 ? -3.083 -5.061 -4.722 1.00 89.00 117 ALA A N 1
ATOM 944 C CA . ALA A 1 117 ? -3.800 -5.940 -3.792 1.00 89.00 117 ALA A CA 1
ATOM 945 C C . ALA A 1 117 ? -3.657 -5.441 -2.342 1.00 89.00 117 ALA A C 1
ATOM 947 O O . ALA A 1 117 ? -2.726 -4.676 -2.052 1.00 89.00 117 ALA A O 1
ATOM 948 N N . TRP A 1 118 ? -4.514 -5.908 -1.423 1.00 84.19 118 TRP A N 1
ATOM 949 C CA . TRP A 1 118 ? -4.524 -5.519 0.001 1.00 84.19 118 TRP A CA 1
ATOM 950 C C . TRP A 1 118 ? -3.170 -5.692 0.696 1.00 84.19 118 TRP A C 1
ATOM 952 O O . TRP A 1 118 ? -2.787 -4.860 1.525 1.00 84.19 118 TRP A O 1
ATOM 962 N N . TYR A 1 119 ? -2.410 -6.716 0.306 1.00 80.25 119 TYR A N 1
ATOM 963 C CA . TYR A 1 119 ? -1.083 -7.014 0.850 1.00 80.25 119 TYR A CA 1
ATOM 964 C C . TYR A 1 119 ? 0.051 -6.896 -0.163 1.00 80.25 119 TYR A C 1
ATOM 966 O O . TYR A 1 119 ? 1.140 -7.424 0.052 1.00 80.25 119 TYR A O 1
ATOM 974 N N . CYS A 1 120 ? -0.169 -6.124 -1.229 1.00 87.94 120 CYS A N 1
ATOM 975 C CA . CYS A 1 120 ? 0.831 -5.920 -2.265 1.00 87.94 120 CYS A CA 1
ATOM 976 C C . CYS A 1 120 ? 2.116 -5.288 -1.712 1.00 87.94 120 CYS A C 1
ATOM 978 O O . CYS A 1 120 ? 2.157 -4.133 -1.281 1.00 87.94 120 CYS A O 1
ATOM 980 N N . ASP A 1 121 ? 3.193 -6.064 -1.775 1.00 89.62 121 ASP A N 1
ATOM 981 C CA . ASP A 1 121 ? 4.557 -5.694 -1.410 1.00 89.62 121 ASP A CA 1
ATOM 982 C C . ASP A 1 121 ? 5.467 -5.494 -2.635 1.00 89.62 121 ASP A C 1
ATOM 984 O O . ASP A 1 121 ? 6.672 -5.293 -2.484 1.00 89.62 121 ASP A O 1
ATOM 988 N N . CYS A 1 122 ? 4.886 -5.508 -3.839 1.00 93.25 122 CYS A N 1
ATOM 989 C CA . CYS A 1 122 ? 5.592 -5.299 -5.102 1.00 93.25 122 CYS A CA 1
ATOM 990 C C . CYS A 1 122 ? 6.231 -3.905 -5.164 1.00 93.25 122 CYS A C 1
ATOM 992 O O . CYS A 1 122 ? 5.788 -2.976 -4.498 1.00 93.25 122 CYS A O 1
ATOM 994 N N . GLN A 1 123 ? 7.270 -3.724 -5.969 1.00 93.94 123 GLN A N 1
ATOM 995 C CA . GLN A 1 123 ? 8.026 -2.475 -6.054 1.00 93.94 123 GLN A CA 1
ATOM 996 C C . GLN A 1 123 ? 8.244 -2.058 -7.505 1.00 93.94 123 GLN A C 1
ATOM 998 O O . GLN A 1 123 ? 8.219 -2.885 -8.414 1.00 93.94 123 GLN A O 1
ATOM 1003 N N . VAL A 1 124 ? 8.500 -0.765 -7.714 1.00 95.81 124 VAL A N 1
ATOM 1004 C CA . VAL A 1 124 ? 8.855 -0.222 -9.030 1.00 95.81 124 VAL A CA 1
ATOM 1005 C C . VAL A 1 124 ? 10.200 0.490 -8.959 1.00 95.81 124 VAL A C 1
ATOM 1007 O O . VAL A 1 124 ? 10.476 1.262 -8.033 1.00 95.81 124 VAL A O 1
ATOM 1010 N N . TYR A 1 125 ? 11.060 0.247 -9.942 1.00 96.88 125 TYR A N 1
ATOM 1011 C CA . TYR A 1 125 ? 12.371 0.884 -10.057 1.00 96.88 125 TYR A CA 1
ATOM 1012 C C . TYR A 1 125 ? 12.524 1.628 -11.375 1.00 96.88 125 TYR A C 1
ATOM 1014 O O . TYR A 1 125 ? 11.972 1.209 -12.377 1.00 96.88 125 TYR A O 1
ATOM 1022 N N . GLY A 1 126 ? 13.301 2.713 -11.378 1.00 97.00 126 GLY A N 1
ATOM 1023 C CA . GLY A 1 126 ? 13.604 3.490 -12.582 1.00 97.00 126 GL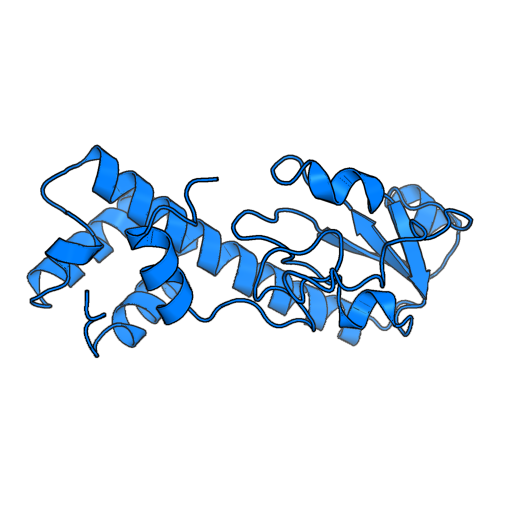Y A CA 1
ATOM 1024 C C . GLY A 1 126 ? 15.032 3.257 -13.079 1.00 97.00 126 GLY A C 1
ATOM 1025 O O . GLY A 1 126 ? 15.978 3.267 -12.275 1.00 97.00 126 GLY A O 1
ATOM 1026 N N . ALA A 1 127 ? 15.195 3.095 -14.392 1.00 97.38 127 ALA A N 1
ATOM 1027 C CA . ALA A 1 127 ? 16.484 2.972 -15.065 1.00 97.38 127 ALA A CA 1
ATOM 1028 C C . ALA A 1 127 ? 16.515 3.685 -16.425 1.00 97.38 127 ALA A C 1
ATOM 1030 O O . ALA A 1 127 ? 15.495 3.837 -17.090 1.00 97.38 127 ALA A O 1
ATOM 1031 N N . ASP A 1 128 ? 17.723 4.044 -16.865 1.00 96.31 128 ASP A N 1
ATOM 1032 C CA . ASP A 1 128 ? 17.953 4.739 -18.142 1.00 96.31 128 ASP A CA 1
ATOM 1033 C C . ASP A 1 128 ? 18.792 3.932 -19.137 1.00 96.31 128 ASP A C 1
ATOM 1035 O O . ASP A 1 128 ? 18.934 4.324 -20.295 1.00 96.31 128 ASP A O 1
ATOM 1039 N N . THR A 1 129 ? 19.362 2.805 -18.699 1.00 96.31 129 THR A N 1
ATOM 1040 C CA . THR A 1 129 ? 20.258 1.977 -19.513 1.00 96.31 129 THR A CA 1
ATOM 1041 C C . THR A 1 129 ? 19.901 0.492 -19.419 1.00 96.31 129 THR A C 1
ATOM 1043 O O . THR A 1 129 ? 19.455 0.037 -18.361 1.00 96.31 129 THR A O 1
ATOM 1046 N N . PRO A 1 130 ? 20.189 -0.306 -20.467 1.00 96.31 130 PRO A N 1
ATOM 1047 C CA . PRO A 1 130 ? 20.052 -1.764 -20.437 1.00 96.31 130 PRO A CA 1
ATOM 1048 C C . PRO A 1 130 ? 20.752 -2.441 -19.255 1.00 96.31 130 PRO A C 1
ATOM 1050 O O . PRO A 1 130 ? 20.214 -3.356 -18.637 1.00 96.31 130 PRO A O 1
ATOM 1053 N N . ALA A 1 131 ? 21.957 -1.977 -18.912 1.00 96.75 131 ALA A N 1
ATOM 1054 C CA . ALA A 1 131 ? 22.696 -2.496 -17.765 1.00 96.75 131 ALA A CA 1
ATOM 1055 C C . ALA A 1 131 ? 21.994 -2.164 -16.437 1.00 96.75 131 ALA A C 1
ATOM 1057 O O . ALA A 1 131 ? 21.950 -3.005 -15.542 1.00 96.75 131 ALA A O 1
ATOM 1058 N N . GLY A 1 132 ? 21.413 -0.964 -16.321 1.00 97.50 132 GLY A N 1
ATOM 1059 C CA . GLY A 1 132 ? 20.616 -0.560 -15.164 1.00 97.50 132 GLY A CA 1
ATOM 1060 C C . GLY A 1 132 ? 19.358 -1.409 -14.990 1.00 97.50 132 GLY A C 1
ATOM 1061 O O . GLY A 1 132 ? 19.092 -1.853 -13.877 1.00 97.50 132 GLY A O 1
ATOM 1062 N N . ILE A 1 133 ? 18.643 -1.688 -16.085 1.00 97.69 133 ILE A N 1
ATOM 1063 C CA . ILE A 1 133 ? 17.459 -2.562 -16.094 1.00 97.69 133 ILE A CA 1
ATOM 1064 C C . ILE A 1 133 ? 17.828 -3.955 -15.571 1.00 97.69 133 ILE A C 1
ATOM 1066 O O . ILE A 1 133 ? 17.231 -4.417 -14.601 1.00 97.69 133 ILE A O 1
ATOM 1070 N N . ARG A 1 134 ? 18.877 -4.579 -16.127 1.00 97.06 134 ARG A N 1
ATOM 1071 C CA . ARG A 1 134 ? 19.344 -5.906 -15.683 1.00 97.06 134 ARG A CA 1
ATOM 1072 C C . ARG A 1 134 ? 19.768 -5.925 -14.217 1.00 97.06 134 ARG A C 1
ATOM 1074 O O . ARG A 1 134 ? 19.409 -6.841 -13.488 1.00 97.06 134 ARG A O 1
ATOM 1081 N N . ARG A 1 135 ? 20.500 -4.900 -13.763 1.00 97.12 135 ARG A N 1
ATOM 1082 C CA . ARG A 1 135 ? 20.941 -4.784 -12.361 1.00 97.12 135 ARG A CA 1
ATOM 1083 C C . ARG A 1 135 ? 19.767 -4.719 -11.384 1.00 97.12 135 ARG A C 1
ATOM 1085 O O . ARG A 1 135 ? 19.886 -5.199 -10.265 1.00 97.12 135 ARG A O 1
ATOM 1092 N N . LEU A 1 136 ? 18.657 -4.115 -11.799 1.00 96.81 136 LEU A N 1
ATOM 1093 C CA . LEU A 1 136 ? 17.434 -3.997 -11.002 1.00 96.81 136 LEU A CA 1
ATOM 1094 C C . LEU A 1 136 ? 16.499 -5.207 -11.165 1.00 96.81 136 LEU A C 1
ATOM 1096 O O . LEU A 1 136 ? 15.385 -5.184 -10.654 1.00 96.81 136 LEU A O 1
ATOM 1100 N N . GLY A 1 137 ? 16.944 -6.262 -11.857 1.00 96.19 137 GLY A N 1
ATOM 1101 C CA . GLY A 1 137 ? 16.174 -7.489 -12.056 1.00 96.19 137 GLY A CA 1
ATOM 1102 C C . GLY A 1 137 ? 15.092 -7.382 -13.129 1.00 96.19 137 GLY A C 1
ATOM 1103 O O . GLY A 1 137 ? 14.135 -8.148 -13.078 1.00 96.19 137 GLY A O 1
ATOM 1104 N N . GLY A 1 138 ? 15.220 -6.427 -14.055 1.00 96.81 138 GLY A N 1
ATOM 1105 C CA . GLY A 1 138 ? 14.359 -6.298 -15.225 1.00 96.81 138 GLY A CA 1
ATOM 1106 C C . GLY A 1 138 ? 14.916 -7.005 -16.460 1.00 96.81 138 GLY A C 1
ATOM 1107 O O . GLY A 1 138 ? 16.131 -7.185 -16.610 1.00 96.81 138 GLY A O 1
ATOM 1108 N N . THR A 1 139 ? 14.021 -7.334 -17.384 1.00 94.56 139 THR A N 1
ATOM 1109 C CA . THR A 1 139 ? 14.331 -7.967 -18.668 1.00 94.56 139 THR A CA 1
ATOM 1110 C C . THR A 1 139 ? 13.753 -7.110 -19.790 1.00 94.56 139 THR A C 1
ATOM 1112 O O . THR A 1 139 ? 12.543 -6.945 -19.877 1.00 94.56 139 THR A O 1
ATOM 1115 N N . LEU A 1 140 ? 14.629 -6.550 -20.632 1.00 83.94 140 LEU A N 1
ATOM 1116 C CA . LEU A 1 140 ? 14.261 -5.612 -21.706 1.00 83.94 140 LEU A CA 1
ATOM 1117 C C . LEU A 1 140 ? 13.262 -6.193 -22.711 1.00 83.94 140 LEU A C 1
ATOM 1119 O O . LEU A 1 140 ? 12.358 -5.488 -23.137 1.00 83.94 140 LEU A O 1
ATOM 1123 N N . ASP A 1 141 ? 13.424 -7.470 -23.047 1.00 88.31 141 ASP A N 1
ATOM 1124 C CA . ASP A 1 141 ? 12.621 -8.142 -24.071 1.00 88.31 141 ASP A CA 1
ATOM 1125 C C . ASP A 1 141 ? 11.542 -9.042 -23.451 1.00 88.31 141 ASP A C 1
ATOM 1127 O O . ASP A 1 141 ? 10.992 -9.916 -24.117 1.00 88.31 141 ASP A O 1
ATOM 1131 N N . LYS A 1 142 ? 11.257 -8.879 -22.149 1.00 92.62 142 LYS A N 1
ATOM 1132 C CA . LYS A 1 142 ? 10.166 -9.621 -21.520 1.00 92.62 142 LYS A CA 1
ATOM 1133 C C . LYS A 1 142 ? 8.847 -9.025 -21.987 1.00 92.62 142 LYS A C 1
ATOM 1135 O O . LYS A 1 142 ? 8.511 -7.892 -21.646 1.00 92.62 142 LYS A O 1
ATOM 1140 N N . GLU A 1 143 ? 8.094 -9.823 -22.728 1.00 93.31 143 GLU A N 1
ATOM 1141 C CA . GLU A 1 143 ? 6.743 -9.469 -23.133 1.00 93.31 143 GLU A CA 1
ATOM 1142 C C . GLU A 1 143 ? 5.816 -9.371 -21.916 1.00 93.31 143 GLU A C 1
ATOM 1144 O O . GLU A 1 143 ? 5.937 -10.119 -20.937 1.00 93.31 143 GLU A O 1
ATOM 1149 N N . LEU A 1 144 ? 4.874 -8.429 -21.982 1.00 94.69 144 LEU A N 1
ATOM 1150 C CA . LEU A 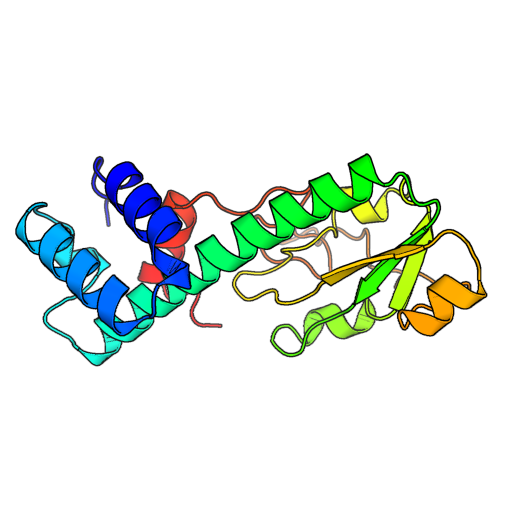1 144 ? 3.773 -8.380 -21.029 1.00 94.69 144 LEU A CA 1
ATOM 1151 C C . LEU A 1 144 ? 2.928 -9.656 -21.189 1.00 94.69 144 LEU A C 1
ATOM 1153 O O . LEU A 1 144 ? 2.692 -10.072 -22.326 1.00 94.69 144 LEU A O 1
ATOM 1157 N N . PRO A 1 145 ? 2.432 -10.268 -20.097 1.00 93.25 145 PRO A N 1
ATOM 1158 C CA . PRO A 1 145 ? 1.504 -11.390 -20.205 1.00 93.25 145 PRO A CA 1
ATOM 1159 C C . PRO A 1 145 ? 0.310 -10.997 -21.072 1.00 93.25 145 PRO A C 1
ATOM 1161 O O . PRO A 1 145 ? -0.265 -9.950 -20.817 1.00 93.25 145 PRO A O 1
ATOM 1164 N N . ALA A 1 146 ? -0.088 -11.801 -22.062 1.00 90.38 146 ALA A N 1
ATOM 1165 C CA . ALA A 1 146 ? -1.129 -11.418 -23.031 1.00 90.38 146 ALA A CA 1
ATOM 1166 C C . ALA A 1 146 ? -2.423 -10.886 -22.380 1.00 90.38 146 ALA A C 1
ATOM 1168 O O . ALA A 1 146 ? -3.050 -9.968 -22.901 1.00 90.38 146 ALA A O 1
ATOM 1169 N N . THR A 1 147 ? -2.757 -11.408 -21.201 1.00 89.31 147 THR A N 1
ATOM 1170 C CA . THR A 1 147 ? -3.959 -11.070 -20.442 1.00 89.31 147 THR A CA 1
ATOM 1171 C C . THR A 1 147 ? -3.823 -9.821 -19.561 1.00 89.31 147 THR A C 1
ATOM 1173 O O . THR A 1 147 ? -4.766 -9.476 -18.855 1.00 89.31 147 THR A O 1
ATOM 1176 N N . TRP A 1 148 ? -2.678 -9.122 -19.560 1.00 91.06 148 TRP A N 1
ATOM 1177 C CA . TRP A 1 148 ? -2.399 -8.012 -18.633 1.00 91.06 148 TRP A CA 1
ATOM 1178 C C . TRP A 1 148 ? -3.436 -6.887 -18.710 1.00 91.06 148 TRP A C 1
ATOM 1180 O O . TRP A 1 148 ? -3.757 -6.269 -17.705 1.00 91.06 148 TRP A O 1
ATOM 1190 N N . SER A 1 149 ? -3.976 -6.609 -19.895 1.00 89.62 149 SER A N 1
ATOM 1191 C CA . SER A 1 149 ? -5.001 -5.585 -20.104 1.00 89.62 149 SER A CA 1
ATOM 1192 C C . SER A 1 149 ? -6.413 -6.159 -20.227 1.00 89.62 149 SER A C 1
ATOM 1194 O O . SER A 1 149 ? -7.351 -5.399 -20.480 1.00 89.62 149 SER A O 1
ATOM 1196 N N . GLU A 1 150 ? -6.583 -7.472 -20.056 1.00 88.25 150 GLU A N 1
ATOM 1197 C CA . GLU A 1 150 ? -7.896 -8.107 -20.105 1.00 88.25 150 GLU A CA 1
ATOM 1198 C C . GLU A 1 150 ? -8.734 -7.699 -18.898 1.00 88.25 150 GLU A C 1
ATOM 1200 O O . GLU A 1 150 ? -8.260 -7.660 -17.760 1.00 88.25 150 GLU A O 1
ATOM 1205 N N . ILE A 1 151 ? -9.999 -7.399 -19.182 1.00 86.25 151 ILE A N 1
ATOM 1206 C CA . ILE A 1 151 ? -11.029 -7.145 -18.185 1.00 86.25 151 ILE A CA 1
ATOM 1207 C C . ILE A 1 151 ? -11.901 -8.390 -18.146 1.00 86.25 151 ILE A C 1
ATOM 1209 O O . ILE A 1 151 ? -12.513 -8.744 -19.155 1.00 86.25 151 ILE A O 1
ATOM 1213 N N . ASP A 1 152 ? -11.975 -9.036 -16.989 1.00 82.75 152 ASP A N 1
ATOM 1214 C CA . ASP A 1 152 ? -12.919 -10.118 -16.752 1.00 82.75 152 ASP A CA 1
ATOM 1215 C C . ASP A 1 152 ? -14.348 -9.568 -16.927 1.00 82.75 152 ASP A C 1
ATOM 1217 O O . ASP A 1 152 ? -14.762 -8.679 -16.179 1.00 82.75 152 ASP A O 1
ATOM 1221 N N . PRO A 1 153 ? -15.130 -10.067 -17.899 1.00 82.50 153 PRO A N 1
ATOM 1222 C CA . PRO A 1 153 ? -16.458 -9.536 -18.191 1.00 82.50 153 PRO A CA 1
ATOM 1223 C C . PRO A 1 153 ? -17.481 -9.815 -17.081 1.00 82.50 153 PRO A C 1
ATOM 1225 O O . PRO A 1 153 ? -18.499 -9.130 -17.008 1.00 82.50 153 PRO A O 1
ATOM 1228 N N . SER A 1 154 ? -17.238 -10.814 -16.228 1.00 79.75 154 SER A N 1
ATOM 1229 C CA . SER A 1 154 ? -18.136 -11.195 -15.136 1.00 79.75 154 SER A CA 1
ATOM 1230 C C . SER A 1 154 ? -17.919 -10.361 -13.874 1.00 79.75 154 SER A C 1
ATOM 1232 O O . SER A 1 154 ? -18.874 -10.081 -13.149 1.00 79.75 154 SER A O 1
ATOM 1234 N N . THR A 1 155 ? -16.680 -9.935 -13.628 1.00 78.81 155 THR A N 1
ATOM 1235 C CA . THR A 1 155 ? -16.308 -9.192 -12.417 1.00 78.81 155 THR A CA 1
ATOM 1236 C C . THR A 1 155 ? -15.949 -7.730 -12.683 1.00 78.81 155 THR A C 1
ATOM 1238 O O . THR A 1 155 ? -15.985 -6.907 -11.773 1.00 78.81 155 THR A O 1
ATOM 1241 N N . GLY A 1 156 ? -15.628 -7.377 -13.928 1.00 81.69 156 GLY A N 1
ATOM 1242 C CA . GLY A 1 156 ? -15.096 -6.068 -14.307 1.00 81.69 156 GLY A CA 1
ATOM 1243 C C . GLY A 1 156 ? -13.651 -5.837 -13.852 1.00 81.69 156 GLY A C 1
ATOM 1244 O O . GLY A 1 156 ? -13.171 -4.704 -13.916 1.00 81.69 156 GLY A O 1
ATOM 1245 N N . HIS A 1 157 ? -12.960 -6.872 -13.364 1.00 85.25 157 HIS A N 1
ATOM 1246 C CA . HIS A 1 157 ? -11.601 -6.763 -12.838 1.00 85.25 157 HIS A CA 1
ATOM 1247 C C . HIS A 1 157 ? -10.554 -6.888 -13.941 1.00 85.25 157 HIS A C 1
ATOM 1249 O O . HIS A 1 157 ? -10.728 -7.640 -14.895 1.00 85.25 157 HIS A O 1
ATOM 1255 N N . ILE A 1 158 ? -9.447 -6.168 -13.786 1.00 88.62 158 ILE A N 1
ATOM 1256 C CA . ILE A 1 158 ? -8.279 -6.298 -14.660 1.00 88.62 158 ILE A CA 1
ATOM 1257 C C . ILE A 1 158 ? -7.423 -7.453 -14.132 1.00 88.62 158 ILE A C 1
ATOM 1259 O O . ILE A 1 158 ? -7.261 -7.579 -12.916 1.00 88.62 158 ILE A O 1
ATOM 1263 N N . SER A 1 159 ? -6.870 -8.284 -15.019 1.00 90.00 159 SER A N 1
ATOM 1264 C CA . SER A 1 159 ? -5.942 -9.354 -14.626 1.00 90.00 159 SER A CA 1
ATOM 1265 C C . SER A 1 159 ? -4.847 -8.844 -13.687 1.00 90.00 159 SER A C 1
ATOM 1267 O O . SER A 1 159 ? -4.333 -7.745 -13.864 1.00 90.00 159 SER A O 1
ATOM 1269 N N . TYR A 1 160 ? -4.450 -9.672 -12.718 1.00 89.88 160 TYR A N 1
ATOM 1270 C CA . TYR A 1 160 ? -3.392 -9.364 -11.742 1.00 89.88 160 TYR A CA 1
ATOM 1271 C C . TYR A 1 160 ? -3.700 -8.223 -10.760 1.00 89.88 160 TYR A C 1
ATOM 1273 O O . TYR A 1 160 ? -2.796 -7.81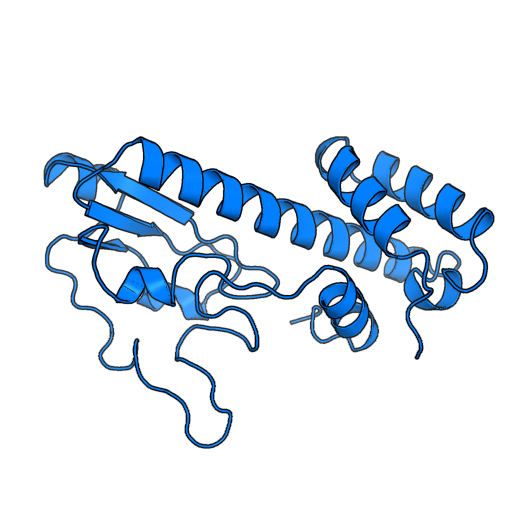3 -10.037 1.00 89.88 160 TYR A O 1
ATOM 1281 N N . LEU A 1 161 ? -4.933 -7.711 -10.715 1.00 89.88 161 LEU A N 1
ATOM 1282 C CA . LEU A 1 161 ? -5.362 -6.685 -9.766 1.00 89.88 161 LEU A CA 1
ATOM 1283 C C . LEU A 1 161 ? -6.551 -7.167 -8.936 1.00 89.88 161 LEU A C 1
ATOM 1285 O O . LEU A 1 161 ? -7.511 -7.734 -9.456 1.00 89.88 161 LEU A O 1
ATOM 1289 N N . GLU A 1 162 ? -6.525 -6.859 -7.645 1.00 87.19 162 GLU A N 1
ATOM 1290 C CA . GLU A 1 162 ? -7.695 -6.996 -6.788 1.00 87.19 162 GLU A CA 1
ATOM 1291 C C . GLU A 1 162 ? -8.715 -5.865 -7.014 1.00 87.19 162 GLU A C 1
ATOM 1293 O O . GLU A 1 162 ? -8.376 -4.778 -7.506 1.00 87.19 162 GLU A O 1
ATOM 1298 N N . PRO A 1 163 ? -9.985 -6.077 -6.621 1.00 83.19 163 PRO A N 1
ATOM 1299 C CA . PRO A 1 163 ? -11.033 -5.081 -6.796 1.00 83.19 163 PRO A CA 1
ATOM 1300 C C . PRO A 1 163 ? -10.678 -3.760 -6.099 1.00 83.19 163 PRO A C 1
ATOM 1302 O O . PRO A 1 163 ? -10.448 -3.721 -4.891 1.00 83.19 163 PRO A O 1
ATOM 1305 N N . GLY A 1 164 ? -10.678 -2.663 -6.859 1.00 81.94 164 GLY A N 1
ATOM 1306 C CA . GLY A 1 164 ? -10.412 -1.314 -6.345 1.00 81.94 164 GLY A CA 1
ATOM 1307 C C . GLY A 1 164 ? -8.951 -0.851 -6.399 1.00 81.94 164 GLY A C 1
ATOM 1308 O O . GLY A 1 164 ? -8.697 0.281 -6.000 1.00 81.94 164 GLY A O 1
ATOM 1309 N N . PHE A 1 165 ? -8.024 -1.668 -6.915 1.00 86.81 165 PHE A N 1
ATOM 1310 C CA . PHE A 1 165 ? -6.586 -1.350 -6.994 1.00 86.81 165 PHE A CA 1
ATOM 1311 C C . PHE A 1 165 ? -6.099 -0.857 -8.371 1.00 86.81 165 PHE A C 1
ATOM 1313 O O . PHE A 1 165 ? -4.904 -0.726 -8.619 1.00 86.81 165 PHE A O 1
ATOM 1320 N N . ALA A 1 166 ? -7.012 -0.605 -9.309 1.00 80.50 166 ALA A N 1
ATOM 1321 C CA . ALA A 1 166 ? -6.656 -0.166 -10.655 1.00 80.50 166 ALA A CA 1
ATOM 1322 C C . ALA A 1 166 ? -6.442 1.350 -10.752 1.00 80.50 166 ALA A C 1
ATOM 1324 O O . ALA A 1 166 ? -7.011 2.138 -9.999 1.00 80.50 166 ALA A O 1
ATOM 1325 N N . ARG A 1 167 ? -5.712 1.769 -11.794 1.00 73.88 167 ARG A N 1
ATOM 1326 C CA . ARG A 1 167 ? -5.558 3.182 -12.199 1.00 73.88 167 ARG A CA 1
ATOM 1327 C C . ARG A 1 167 ? -4.825 4.058 -11.180 1.00 73.88 167 ARG A C 1
ATOM 1329 O O . ARG A 1 167 ? -5.170 5.227 -11.041 1.00 73.88 167 ARG A O 1
ATOM 1336 N N . GLN A 1 168 ? -3.854 3.491 -10.457 1.00 67.19 168 GLN A N 1
ATOM 1337 C CA . GLN A 1 168 ? -3.185 4.134 -9.309 1.00 67.19 168 GLN A CA 1
ATOM 1338 C C . GLN A 1 168 ? -4.153 4.474 -8.158 1.00 67.19 168 GLN A C 1
ATOM 1340 O O . GLN A 1 168 ? -3.774 5.144 -7.199 1.00 67.19 168 GLN A O 1
ATOM 1345 N N . GLY A 1 169 ? -5.404 4.013 -8.247 1.00 72.44 169 GLY A N 1
ATOM 1346 C CA . GLY A 1 169 ? -6.366 4.055 -7.166 1.00 72.44 169 GLY A CA 1
ATOM 1347 C C . GLY A 1 169 ? -6.150 2.849 -6.272 1.00 72.44 169 GLY A C 1
ATOM 1348 O O . GLY A 1 169 ? -5.988 1.733 -6.749 1.00 72.44 169 GLY A O 1
ATOM 1349 N N . HIS A 1 170 ? -6.160 3.082 -4.972 1.00 83.44 170 HIS A N 1
ATOM 1350 C CA . HIS A 1 170 ? -6.293 2.039 -3.974 1.00 83.44 170 HIS A CA 1
ATOM 1351 C C . HIS A 1 170 ? -7.494 2.390 -3.090 1.00 83.44 170 HIS A C 1
ATOM 1353 O O . HIS A 1 170 ? -7.821 3.577 -2.969 1.00 83.44 170 HIS A O 1
ATOM 1359 N N . PRO A 1 171 ? -8.165 1.409 -2.461 1.00 87.00 171 PRO A N 1
ATOM 1360 C CA . PRO A 1 171 ? -9.249 1.678 -1.523 1.00 87.00 171 PRO A CA 1
ATOM 1361 C C . PRO A 1 171 ? -8.906 2.791 -0.518 1.00 87.00 171 PRO A C 1
ATOM 1363 O O . PRO A 1 171 ? -7.797 2.856 0.009 1.00 87.00 171 PRO A O 1
ATOM 1366 N N . ASP A 1 172 ? -9.842 3.692 -0.233 1.00 88.75 172 ASP A N 1
ATOM 1367 C CA . ASP A 1 172 ? -9.630 4.666 0.842 1.00 88.75 172 ASP A CA 1
ATOM 1368 C C . ASP A 1 172 ? -9.628 3.966 2.217 1.00 88.75 172 ASP A C 1
ATOM 1370 O O . ASP A 1 172 ? -10.025 2.801 2.361 1.00 88.75 172 ASP A O 1
ATOM 1374 N N . PHE A 1 173 ? -9.177 4.662 3.264 1.00 90.81 173 PHE A N 1
ATOM 1375 C CA . PHE A 1 173 ? -9.102 4.079 4.607 1.00 90.81 173 PHE A CA 1
ATOM 1376 C C . PHE A 1 173 ? -10.463 3.580 5.109 1.00 90.81 173 PHE A C 1
ATOM 1378 O O . PHE A 1 173 ? -10.560 2.541 5.762 1.00 90.81 173 PHE A O 1
ATOM 1385 N N . LYS A 1 174 ? -11.549 4.272 4.749 1.00 92.44 174 LYS A N 1
ATOM 1386 C CA . LYS A 1 174 ? -12.914 3.851 5.076 1.00 92.44 174 LYS A CA 1
ATOM 1387 C C . LYS A 1 174 ? -13.273 2.520 4.407 1.00 92.44 174 LYS A C 1
ATOM 1389 O O . LYS A 1 174 ? -13.839 1.635 5.050 1.00 92.44 174 LYS A O 1
ATOM 1394 N N . THR A 1 175 ? -12.928 2.341 3.138 1.00 90.81 175 THR A N 1
ATOM 1395 C CA . THR A 1 175 ? -13.132 1.087 2.409 1.00 90.81 175 THR A CA 1
ATOM 1396 C C . THR A 1 175 ? -12.282 -0.030 3.010 1.00 90.81 175 THR A C 1
ATOM 1398 O O . THR A 1 175 ? -12.797 -1.135 3.194 1.00 90.81 175 THR A O 1
ATOM 1401 N N . CYS A 1 176 ? -11.043 0.271 3.418 1.00 90.12 176 CYS A N 1
ATOM 1402 C CA . CYS A 1 176 ? -10.176 -0.650 4.159 1.00 90.12 176 CYS A CA 1
ATOM 1403 C C . CYS A 1 176 ? -10.817 -1.119 5.474 1.00 90.12 176 CYS A C 1
ATOM 1405 O O . CYS A 1 176 ? -10.917 -2.321 5.707 1.00 90.12 176 CYS A O 1
ATOM 1407 N N . LEU A 1 177 ? -11.360 -0.210 6.291 1.00 92.62 177 LEU A N 1
ATOM 1408 C CA . LEU A 1 177 ? -12.096 -0.573 7.512 1.00 92.62 177 LEU A CA 1
ATOM 1409 C C . LEU A 1 177 ? -13.283 -1.502 7.217 1.00 92.62 177 LEU A C 1
ATOM 1411 O O . LEU A 1 177 ? -13.543 -2.453 7.956 1.00 92.62 177 LEU A O 1
ATOM 1415 N N . GLY A 1 178 ? -14.001 -1.244 6.123 1.00 91.44 178 GLY A N 1
ATOM 1416 C CA . GLY A 1 178 ? -15.086 -2.108 5.671 1.00 91.44 178 GLY A CA 1
ATOM 1417 C C . GLY A 1 178 ? -14.604 -3.508 5.278 1.00 91.44 178 GLY A C 1
ATOM 1418 O O . GLY A 1 178 ? -15.234 -4.494 5.659 1.00 91.44 178 GLY A O 1
ATOM 1419 N N . ALA A 1 179 ? -13.503 -3.601 4.529 1.00 88.19 179 ALA A N 1
ATOM 1420 C CA . ALA A 1 179 ? -12.901 -4.865 4.109 1.00 88.19 179 ALA A CA 1
ATOM 1421 C C . ALA A 1 179 ? -12.365 -5.668 5.302 1.00 88.19 179 ALA A C 1
ATOM 1423 O O . ALA A 1 179 ? -12.630 -6.866 5.393 1.00 88.19 179 ALA A O 1
ATOM 1424 N N . LEU A 1 180 ? -11.716 -4.989 6.251 1.00 88.81 180 LEU A N 1
ATOM 1425 C CA . LEU A 1 180 ? -11.182 -5.567 7.482 1.00 88.81 180 LEU A CA 1
ATOM 1426 C C . LEU A 1 180 ? -12.267 -6.233 8.330 1.00 88.81 180 LEU A C 1
ATOM 1428 O O . LEU A 1 180 ? -12.068 -7.317 8.868 1.00 88.81 180 LEU A O 1
ATOM 1432 N N . VAL A 1 181 ? -13.441 -5.610 8.452 1.00 89.69 181 VAL A N 1
ATOM 1433 C CA . VAL A 1 181 ? -14.536 -6.224 9.216 1.00 89.69 181 VAL A CA 1
ATOM 1434 C C . VAL A 1 181 ? -15.188 -7.387 8.475 1.00 89.69 181 VAL A C 1
ATOM 1436 O O . VAL A 1 181 ? -15.660 -8.323 9.116 1.00 89.69 181 VAL A O 1
ATOM 1439 N N . ARG A 1 182 ? -15.204 -7.359 7.140 1.00 88.50 182 ARG A N 1
ATOM 1440 C CA . ARG A 1 182 ? -15.721 -8.471 6.329 1.00 88.50 182 ARG A CA 1
ATOM 1441 C C . ARG A 1 182 ? -14.743 -9.646 6.211 1.00 88.50 182 ARG A C 1
ATOM 1443 O O . ARG A 1 182 ? -15.119 -10.646 5.612 1.00 88.50 182 ARG A O 1
ATOM 1450 N N . GLY A 1 183 ? -13.520 -9.517 6.728 1.00 81.75 183 GLY A N 1
ATOM 1451 C CA . GLY A 1 183 ? -12.452 -10.501 6.540 1.00 81.75 183 GLY A CA 1
ATOM 1452 C C . GLY A 1 183 ? -11.973 -10.610 5.088 1.00 81.75 183 GLY A C 1
ATOM 1453 O O . GLY A 1 183 ? -11.391 -11.609 4.690 1.00 81.75 183 GLY A O 1
ATOM 1454 N N . VAL A 1 184 ? -12.251 -9.597 4.259 1.00 73.25 184 VAL A N 1
ATOM 1455 C CA . VAL A 1 184 ? -11.804 -9.564 2.851 1.00 73.25 184 VAL A CA 1
ATOM 1456 C C . VAL A 1 184 ? -10.320 -9.238 2.774 1.00 73.25 184 VAL A C 1
ATOM 1458 O O . VAL A 1 184 ? -9.633 -9.704 1.878 1.00 73.25 184 VAL A O 1
ATOM 1461 N N . ALA A 1 185 ? -9.828 -8.476 3.747 1.00 59.16 185 ALA A N 1
ATOM 1462 C CA . ALA A 1 185 ? -8.407 -8.270 3.930 1.00 59.16 185 ALA A CA 1
ATOM 1463 C C . ALA A 1 185 ? -7.734 -9.482 4.597 1.00 59.16 185 ALA A C 1
ATOM 1465 O O . ALA A 1 185 ? -6.610 -9.328 5.002 1.00 59.16 185 ALA A O 1
ATOM 1466 N N . ASP A 1 186 ? -8.367 -10.647 4.779 1.00 52.56 186 ASP A N 1
ATOM 1467 C CA . ASP A 1 186 ? -7.747 -11.795 5.473 1.00 52.56 186 ASP A CA 1
ATOM 1468 C C . ASP A 1 186 ? -7.115 -12.817 4.499 1.00 52.56 186 ASP A C 1
ATOM 1470 O O . ASP A 1 186 ? -6.682 -13.885 4.941 1.00 52.56 186 ASP A O 1
ATOM 1474 N N . GLN A 1 187 ? -7.107 -12.519 3.192 1.00 45.03 187 GLN A N 1
ATOM 1475 C CA . GLN A 1 187 ? -6.661 -13.411 2.110 1.00 45.03 187 GLN A CA 1
ATOM 1476 C C . GLN A 1 187 ? -5.276 -13.050 1.579 1.00 45.03 187 GLN A C 1
ATOM 1478 O O . GLN A 1 187 ? -4.983 -11.839 1.465 1.00 45.03 187 GLN A O 1
#

Radius of gyration: 18.47 Å; Cα contacts (8 Å, |Δi|>4): 269; chains: 1; bounding box: 45×28×49 Å